Protein AF-A0A6N7AIF3-F1 (afdb_monomer)

Sequence (259 aa):
MEDTFSVRAHVEGTADEMTLTNLDGQINHSHITGTVRLRLTERPVLTATVAVDALDFSSSLQALPWSLFLPAPRTVLNRLGDFDASLDLHIGVVETKEMPWHGVTLKARLENGTLDIDEATITEAGGSGMIGTVRLSGLGDTTPFLEHANLVVRSRAPERLAVALPALPIDPAKLAPLAVRLTAQGDPRHLALTAQAEAGGGVATIMGEVDRPLGAAALHAGGGSKPCESGRFRCPAPAGLSSPRCPCRSHRGAGERAW

Nearest PDB structures (foldseek):
  4bum-assembly1_X-2  TM=2.144E-01  e=8.056E+00  Danio rerio

Radius of gyration: 25.09 Å; Cα contacts (8 Å, |Δi|>4): 540; chains: 1; bounding box: 42×53×89 Å

Secondary structure (DSSP, 8-state):
-PPPEEEEEEEEE-SSEEEEEEEEEEETTEEEEEEEEEE-SSS-EEEEEEEEEEEE-TTTGGG--GGGSSPP-HHHHHHHTT-EEEEEEEEEEEE-SS--EEEEEEEEEEETTEEEEEEEEEEEETTEEEEEEEEEE-BTBSS-EEEEEEEEEEES-HHHHHHH-TT--S-GGG---EEEEEEEEEETTEEEEEEEEEETTEEEEEEEEE-S-TTSPPP-----------------PPTT-S-----------------

Solvent-accessible surface area (backbone atoms only — not comparable to full-atom values): 14283 Å² total; per-residue (Å²): 134,83,82,50,74,50,75,47,59,48,77,50,73,61,98,49,34,42,36,36,38,71,30,43,30,36,52,69,89,20,42,36,37,34,38,39,36,41,34,59,55,102,55,32,37,40,40,37,40,40,42,30,53,36,45,82,36,52,81,62,58,83,70,61,54,74,68,73,78,41,83,67,59,64,79,60,44,40,52,45,38,59,32,30,36,37,39,40,39,38,30,47,30,40,38,42,80,89,53,51,33,30,48,33,36,39,31,35,36,34,51,87,14,26,40,36,30,80,36,39,35,32,62,33,43,63,60,21,29,37,41,31,35,37,34,35,36,40,36,37,54,98,67,45,34,35,73,38,33,40,39,40,40,39,23,72,37,39,42,59,55,38,70,80,43,82,82,59,99,61,68,41,91,73,53,50,49,34,39,38,40,39,37,39,32,36,35,70,52,49,30,42,37,39,38,38,39,36,39,82,92,44,79,48,63,42,54,40,72,39,76,54,49,86,88,73,70,78,85,73,79,58,76,68,77,76,71,88,67,89,66,81,78,76,72,82,74,70,91,87,67,95,76,88,81,80,85,79,80,76,86,76,86,82,80,90,74,92,131

Structure (mmCIF, N/CA/C/O backbone):
data_AF-A0A6N7AIF3-F1
#
_entry.id   AF-A0A6N7AIF3-F1
#
loop_
_atom_site.group_PDB
_atom_site.id
_atom_site.type_symbol
_atom_site.label_atom_id
_atom_site.label_alt_id
_atom_site.label_comp_id
_atom_site.label_asym_id
_atom_site.label_entity_id
_atom_site.label_seq_id
_atom_site.pdbx_PDB_ins_code
_atom_site.Cartn_x
_atom_site.Cartn_y
_atom_site.Cartn_z
_atom_site.occupancy
_atom_site.B_iso_or_equiv
_atom_site.auth_seq_id
_atom_site.auth_comp_id
_atom_site.auth_asym_id
_atom_site.auth_atom_id
_atom_site.pdbx_PDB_model_num
ATOM 1 N N . MET A 1 1 ? 21.932 12.379 19.806 1.00 63.34 1 MET A N 1
ATOM 2 C CA . MET A 1 1 ? 20.869 13.057 19.045 1.00 63.34 1 MET A CA 1
ATOM 3 C C . MET A 1 1 ? 19.592 12.622 19.728 1.00 63.34 1 MET A C 1
ATOM 5 O O . MET A 1 1 ? 19.391 11.421 19.829 1.00 63.34 1 MET A O 1
ATOM 9 N N . GLU A 1 2 ? 18.887 13.537 20.387 1.00 81.00 2 GLU A N 1
ATOM 10 C CA . GLU A 1 2 ? 17.647 13.202 21.095 1.00 81.00 2 GLU A CA 1
ATOM 11 C C . GLU A 1 2 ? 16.506 13.245 20.079 1.00 81.00 2 GLU A C 1
ATOM 13 O O . GLU A 1 2 ? 16.287 14.284 19.454 1.00 81.00 2 GLU A O 1
ATOM 18 N N . ASP A 1 3 ? 15.825 12.118 19.876 1.00 83.56 3 ASP A N 1
ATOM 19 C CA . ASP A 1 3 ? 14.639 12.078 19.025 1.00 83.56 3 ASP A CA 1
ATOM 20 C C . ASP A 1 3 ? 13.531 12.892 19.702 1.00 83.56 3 ASP A C 1
ATOM 22 O O . ASP A 1 3 ? 13.140 12.620 20.841 1.00 83.56 3 ASP A O 1
ATOM 26 N N . THR A 1 4 ? 13.046 13.927 19.016 1.00 89.31 4 THR A N 1
ATOM 27 C CA . THR A 1 4 ? 11.957 14.758 19.536 1.00 89.31 4 THR A CA 1
ATOM 28 C C . THR A 1 4 ? 10.637 14.176 19.070 1.00 89.31 4 THR A C 1
ATOM 30 O O . THR A 1 4 ? 10.395 14.033 17.871 1.00 89.31 4 THR A O 1
ATOM 33 N N . PHE A 1 5 ? 9.777 13.864 20.034 1.00 94.31 5 PHE A N 1
ATOM 34 C CA . PHE A 1 5 ? 8.443 13.333 19.806 1.00 94.31 5 PHE A CA 1
ATOM 35 C C . PHE A 1 5 ? 7.420 14.215 20.517 1.00 94.31 5 PHE A C 1
ATOM 37 O O . PHE A 1 5 ? 7.513 14.433 21.727 1.00 94.31 5 PHE A O 1
ATOM 44 N N . SER A 1 6 ? 6.425 14.704 19.782 1.00 96.00 6 SER A N 1
ATOM 45 C CA . SER A 1 6 ? 5.263 15.372 20.368 1.00 96.00 6 SER A CA 1
ATOM 46 C C . SER A 1 6 ? 4.004 14.958 19.625 1.00 96.00 6 SER A C 1
ATOM 48 O O . SER A 1 6 ? 4.034 14.788 18.413 1.00 96.00 6 SER A O 1
ATOM 50 N N . VAL A 1 7 ? 2.902 14.759 20.343 1.00 97.31 7 VAL A N 1
ATOM 51 C CA . VAL A 1 7 ? 1.606 14.433 19.744 1.00 97.31 7 VAL A CA 1
ATOM 52 C C . VAL A 1 7 ? 0.521 15.184 20.491 1.00 97.31 7 VAL A C 1
ATOM 54 O O . VAL A 1 7 ? 0.487 15.200 21.724 1.00 97.31 7 VAL A O 1
ATOM 57 N N . ARG A 1 8 ? -0.380 15.794 19.730 1.00 98.06 8 ARG A N 1
ATOM 58 C CA . ARG A 1 8 ? -1.613 16.412 20.194 1.00 98.06 8 ARG A CA 1
ATOM 59 C C . ARG A 1 8 ? -2.773 15.811 19.412 1.00 98.06 8 ARG A C 1
ATOM 61 O O . ARG A 1 8 ? -2.678 15.585 18.214 1.00 98.06 8 ARG A O 1
ATOM 68 N N . ALA A 1 9 ? -3.868 15.547 20.104 1.00 98.19 9 ALA A N 1
ATOM 69 C CA . ALA A 1 9 ? -5.124 15.151 19.491 1.00 98.19 9 ALA A CA 1
ATOM 70 C C . ALA A 1 9 ? -6.269 15.567 20.411 1.00 98.19 9 ALA A C 1
ATOM 72 O O . ALA A 1 9 ? -6.101 15.631 21.633 1.00 98.19 9 ALA A O 1
ATOM 73 N N . HIS A 1 10 ? -7.432 15.825 19.825 1.00 98.44 10 HIS A N 1
ATOM 74 C CA . HIS A 1 10 ? -8.680 15.927 20.567 1.00 98.44 10 HIS A CA 1
ATOM 75 C C . HIS A 1 10 ? -9.336 14.551 20.609 1.00 98.44 10 HIS A C 1
ATOM 77 O O . HIS A 1 10 ? -9.586 13.953 19.561 1.00 98.44 10 HIS A O 1
ATOM 83 N N . VAL A 1 11 ? -9.573 14.036 21.814 1.00 98.00 11 VAL A N 1
ATOM 84 C CA . VAL A 1 11 ? -10.094 12.684 22.029 1.00 98.00 11 VAL A CA 1
ATOM 85 C C . VAL A 1 11 ? -11.514 12.774 22.567 1.00 98.00 11 VAL A C 1
ATOM 87 O O . VAL A 1 11 ? -11.745 13.355 23.626 1.00 98.00 11 VAL A O 1
ATOM 90 N N . GLU A 1 12 ? -12.450 12.158 21.856 1.00 98.19 12 GLU A N 1
ATOM 91 C CA . GLU A 1 12 ? -13.841 11.998 22.276 1.00 98.19 12 GLU A CA 1
ATOM 92 C C . GLU A 1 12 ? -14.217 10.522 22.218 1.00 98.19 12 GLU A C 1
ATOM 94 O O . GLU A 1 12 ? -13.742 9.782 21.356 1.00 98.19 12 GLU A O 1
ATOM 99 N N . GLY A 1 13 ? -15.073 10.065 23.127 1.00 97.12 13 GLY A N 1
ATOM 100 C CA . GLY A 1 13 ? -15.482 8.670 23.111 1.00 97.12 13 GLY A CA 1
ATOM 101 C C . GLY A 1 13 ? -16.621 8.323 24.053 1.00 97.12 13 GLY A C 1
ATOM 102 O O . GLY A 1 13 ? -16.981 9.072 24.961 1.00 97.12 13 GLY A O 1
ATOM 103 N N . THR A 1 14 ? -17.170 7.145 23.804 1.00 97.62 14 THR A N 1
ATOM 104 C CA . THR A 1 14 ? -18.142 6.414 24.613 1.00 97.62 14 THR A CA 1
ATOM 105 C C . THR A 1 14 ? -17.575 5.018 24.903 1.00 97.62 14 THR A C 1
ATOM 107 O O . THR A 1 14 ? -16.427 4.732 24.569 1.00 97.62 14 THR A O 1
ATOM 110 N N . ALA A 1 15 ? -18.361 4.129 25.516 1.00 96.94 15 ALA A N 1
ATOM 111 C CA . ALA A 1 15 ? -17.948 2.735 25.698 1.00 96.94 15 ALA A CA 1
ATOM 112 C C . ALA A 1 15 ? -17.749 1.988 24.361 1.00 96.94 15 ALA A C 1
ATOM 114 O O . ALA A 1 15 ? -16.888 1.116 24.279 1.00 96.94 15 ALA A O 1
ATOM 115 N N . ASP A 1 16 ? -18.497 2.368 23.320 1.00 97.69 16 ASP A N 1
ATOM 116 C CA . ASP A 1 16 ? -18.556 1.635 22.048 1.00 97.69 16 ASP A CA 1
ATOM 117 C C . ASP A 1 16 ? -17.787 2.335 20.917 1.00 97.69 16 ASP A C 1
ATOM 119 O O . ASP A 1 16 ? -17.661 1.810 19.810 1.00 97.69 16 ASP A O 1
ATOM 123 N N . GLU A 1 17 ? -17.286 3.547 21.154 1.00 97.88 17 GLU A N 1
ATOM 124 C CA . GLU A 1 17 ? -16.661 4.364 20.119 1.00 97.88 17 GLU A CA 1
ATOM 125 C C . GLU A 1 17 ? -15.606 5.310 20.691 1.00 97.88 17 GLU A C 1
ATOM 127 O O . GLU A 1 17 ? -15.843 5.972 21.694 1.00 97.88 17 GLU A O 1
ATOM 132 N N . MET A 1 18 ? -14.474 5.438 20.005 1.00 98.38 18 MET A N 1
ATOM 133 C CA . MET A 1 18 ? -13.418 6.400 20.300 1.00 98.38 18 MET A CA 1
ATOM 134 C C . MET A 1 18 ? -13.010 7.121 19.016 1.00 98.38 18 MET A C 1
ATOM 136 O O . MET A 1 18 ? -12.728 6.481 18.005 1.00 98.38 18 MET A O 1
ATOM 140 N N . THR A 1 19 ? -12.942 8.447 19.055 1.00 98.25 19 THR A N 1
ATOM 141 C CA . THR A 1 19 ? -12.510 9.286 17.936 1.00 98.25 19 THR A CA 1
ATOM 142 C C . THR A 1 19 ? -11.381 10.208 18.388 1.00 98.25 19 THR A C 1
ATOM 144 O O . THR A 1 19 ? -11.502 10.926 19.377 1.00 98.25 19 THR A O 1
ATOM 147 N N . LEU A 1 20 ? -10.281 10.197 17.641 1.00 98.12 20 LEU A N 1
ATOM 148 C CA . LEU A 1 20 ? -9.188 11.154 17.721 1.00 98.12 20 LEU A CA 1
ATOM 149 C C . LEU A 1 20 ? -9.315 12.087 16.521 1.00 98.12 20 LEU A C 1
ATOM 151 O O . LEU A 1 20 ? -9.135 11.659 15.381 1.00 98.12 20 LEU A O 1
ATOM 155 N N . THR A 1 21 ? -9.615 13.353 16.773 1.00 98.19 21 THR A N 1
ATOM 156 C CA . THR A 1 21 ? -9.655 14.410 15.754 1.00 98.19 21 THR A CA 1
ATOM 157 C C . THR A 1 21 ? -8.509 15.384 15.968 1.00 98.19 21 THR A C 1
ATOM 159 O O . THR A 1 21 ? -7.919 15.428 17.050 1.00 98.19 21 THR A O 1
ATOM 162 N N . ASN A 1 22 ? -8.192 16.177 14.940 1.00 97.56 22 ASN A N 1
ATOM 163 C CA . ASN A 1 22 ? -7.090 17.140 14.986 1.00 97.56 22 ASN A CA 1
ATOM 164 C C . ASN A 1 22 ? -5.791 16.485 15.482 1.00 97.56 22 ASN A C 1
ATOM 166 O O . ASN A 1 22 ? -5.094 17.052 16.325 1.00 97.56 22 ASN A O 1
ATOM 170 N N . LEU A 1 23 ? -5.525 15.253 15.023 1.00 98.06 23 LEU A N 1
ATOM 171 C CA . LEU A 1 23 ? -4.246 14.609 15.274 1.00 98.06 23 LEU A CA 1
ATOM 172 C C . LEU A 1 23 ? -3.178 15.500 14.646 1.00 98.06 23 LEU A C 1
ATOM 174 O O . LEU A 1 23 ? -3.298 15.857 13.478 1.00 98.06 23 LEU A O 1
ATOM 178 N N . ASP A 1 24 ? -2.188 15.866 15.443 1.00 98.00 24 ASP A N 1
ATOM 179 C CA . ASP A 1 24 ? -1.044 16.689 15.083 1.00 98.00 24 ASP A CA 1
ATOM 180 C C . ASP A 1 24 ? 0.154 16.127 15.857 1.00 98.00 24 ASP A C 1
ATOM 182 O O . ASP A 1 24 ? 0.262 16.265 17.079 1.00 98.00 24 ASP A O 1
ATOM 186 N N . GLY A 1 25 ? 0.986 15.370 15.157 1.00 96.81 25 GLY A N 1
ATOM 187 C CA . GLY A 1 25 ? 2.161 14.710 15.692 1.00 96.81 25 GLY A CA 1
ATOM 188 C C . GLY A 1 25 ? 3.417 15.182 14.987 1.00 96.81 25 GLY A C 1
ATOM 189 O O . GLY A 1 25 ? 3.430 15.374 13.777 1.00 96.81 25 GLY A O 1
ATOM 190 N N . GLN A 1 26 ? 4.500 15.308 15.737 1.00 96.25 26 GLN A N 1
ATOM 191 C CA . GLN A 1 26 ? 5.829 15.539 15.208 1.00 96.25 26 GLN A CA 1
ATOM 192 C C . GLN A 1 26 ? 6.764 14.438 15.697 1.00 96.25 26 GLN A C 1
ATOM 194 O O . GLN A 1 26 ? 6.896 14.216 16.904 1.00 96.25 26 GLN A O 1
ATOM 199 N N . ILE A 1 27 ? 7.417 13.765 14.753 1.00 92.75 27 ILE A N 1
ATOM 200 C CA . ILE A 1 27 ? 8.475 12.786 15.007 1.00 92.75 27 ILE A CA 1
ATOM 201 C C . ILE A 1 27 ? 9.694 13.262 14.229 1.00 92.75 27 ILE A C 1
ATOM 203 O O . ILE A 1 27 ? 9.710 13.197 13.003 1.00 92.75 27 ILE A O 1
ATOM 207 N N . ASN A 1 28 ? 10.709 13.779 14.917 1.00 90.06 28 ASN A N 1
ATOM 208 C CA . ASN A 1 28 ? 11.862 14.411 14.270 1.00 90.06 28 ASN A CA 1
ATOM 209 C C . ASN A 1 28 ? 11.426 15.539 13.304 1.00 90.06 28 ASN A C 1
ATOM 211 O O . ASN A 1 28 ? 10.862 16.548 13.737 1.00 90.06 28 ASN A O 1
ATOM 215 N N . HIS A 1 29 ? 11.678 15.378 12.003 1.00 90.94 29 HIS A N 1
ATOM 216 C CA . HIS A 1 29 ? 11.278 16.324 10.954 1.00 90.94 29 HIS A CA 1
ATOM 217 C C . HIS A 1 29 ? 9.938 15.969 10.289 1.00 90.94 29 HIS A C 1
ATOM 219 O O . HIS A 1 29 ? 9.474 16.691 9.411 1.00 90.94 29 HIS A O 1
ATOM 225 N N . SER A 1 30 ? 9.309 14.871 10.709 1.00 94.81 30 SER A N 1
ATOM 226 C CA . SER A 1 30 ? 8.047 14.377 10.172 1.00 94.81 30 SER A CA 1
ATOM 227 C C . SER A 1 30 ? 6.870 15.005 10.902 1.00 94.81 30 SER A C 1
ATOM 229 O O . SER A 1 30 ? 6.739 14.828 12.114 1.00 94.81 30 SER A O 1
ATOM 231 N N . HIS A 1 31 ? 5.999 15.696 10.169 1.00 96.88 31 HIS A N 1
ATOM 232 C CA . HIS A 1 31 ? 4.714 16.176 10.675 1.00 96.88 31 HIS A CA 1
ATOM 233 C C . HIS A 1 31 ? 3.596 15.238 10.223 1.00 96.88 31 HIS A C 1
ATOM 235 O O . HIS A 1 31 ? 3.538 14.869 9.052 1.00 96.88 31 HIS A O 1
ATOM 241 N N . ILE A 1 32 ? 2.753 14.810 11.157 1.00 97.88 32 ILE A N 1
ATOM 242 C CA . ILE A 1 32 ? 1.674 13.842 10.960 1.00 97.88 32 ILE A CA 1
ATOM 243 C C . ILE A 1 32 ? 0.377 14.523 11.366 1.00 97.88 32 ILE A C 1
ATOM 245 O O . ILE A 1 32 ? 0.232 14.934 12.515 1.00 97.88 32 ILE A O 1
ATOM 249 N N . THR A 1 33 ? -0.591 14.589 10.461 1.00 98.50 33 THR A N 1
ATOM 250 C CA . THR A 1 33 ? -1.929 15.096 10.761 1.00 98.50 33 THR A CA 1
ATOM 251 C C . THR A 1 33 ? -3.006 14.094 10.391 1.00 98.50 33 THR A C 1
ATOM 253 O O . THR A 1 33 ? -2.789 13.217 9.556 1.00 98.50 33 THR A O 1
ATOM 256 N N . GLY A 1 34 ? -4.178 14.175 11.020 1.00 98.00 34 GLY A N 1
ATOM 257 C CA . GLY A 1 34 ? -5.263 13.285 10.625 1.00 98.00 34 GLY A CA 1
ATOM 258 C C . GLY A 1 34 ? -6.415 13.126 11.600 1.00 98.00 34 GLY A C 1
ATOM 259 O O . GLY A 1 34 ? -6.646 13.926 12.510 1.00 98.00 34 GLY A O 1
ATOM 260 N N . THR A 1 35 ? -7.170 12.060 11.371 1.00 98.31 35 THR A N 1
ATOM 261 C CA . THR A 1 35 ? -8.281 11.611 12.210 1.00 98.31 35 THR A CA 1
ATOM 262 C C . THR A 1 35 ? -8.269 10.091 12.283 1.00 98.31 35 THR A C 1
ATOM 264 O O . THR A 1 35 ? -8.027 9.414 11.284 1.00 98.31 35 THR A O 1
ATOM 267 N N . VAL A 1 36 ? -8.541 9.555 13.469 1.00 98.25 36 VAL A N 1
ATOM 268 C CA . VAL A 1 36 ? -8.650 8.116 13.719 1.00 98.25 36 VAL A CA 1
ATOM 269 C C . VAL A 1 36 ? -9.944 7.853 14.474 1.00 98.25 36 VAL A C 1
ATOM 271 O O . VAL A 1 36 ? -10.229 8.516 15.464 1.00 98.25 36 VAL A O 1
ATOM 274 N N . ARG A 1 37 ? -10.727 6.875 14.033 1.00 98.38 37 ARG A N 1
ATOM 275 C CA . ARG A 1 37 ? -11.970 6.447 14.674 1.00 98.38 37 ARG A CA 1
ATOM 276 C C . ARG A 1 37 ? -11.934 4.945 14.898 1.00 98.38 37 ARG A C 1
ATOM 278 O O . ARG A 1 37 ? -11.629 4.191 13.981 1.00 98.38 37 ARG A O 1
ATOM 285 N N . LEU A 1 38 ? -12.274 4.518 16.102 1.00 98.12 38 LEU A N 1
ATOM 286 C CA . LEU A 1 38 ? -12.389 3.127 16.505 1.00 98.12 38 LEU A CA 1
ATOM 287 C C . LEU A 1 38 ? -13.807 2.888 17.015 1.00 98.12 38 LEU A C 1
ATOM 289 O O . LEU A 1 38 ? -14.258 3.573 17.928 1.00 98.12 38 LEU A O 1
ATOM 293 N N . ARG A 1 39 ? -14.507 1.909 16.448 1.00 98.12 39 ARG A N 1
ATOM 294 C CA . ARG A 1 39 ? -15.811 1.446 16.938 1.00 98.12 39 ARG A CA 1
ATOM 295 C C . ARG A 1 39 ? -15.670 0.027 17.460 1.00 98.12 39 ARG A C 1
ATOM 297 O O . ARG A 1 39 ? -15.209 -0.851 16.736 1.00 98.12 39 ARG A O 1
ATOM 304 N N . LEU A 1 40 ? -16.069 -0.194 18.703 1.00 96.94 40 LEU A N 1
ATOM 305 C CA . LEU A 1 40 ? -16.008 -1.476 19.394 1.00 96.94 40 LEU A CA 1
ATOM 306 C C . LEU A 1 40 ? -17.367 -2.171 19.266 1.00 96.94 40 LEU A C 1
ATOM 308 O O . LEU A 1 40 ? -18.216 -2.071 20.141 1.00 96.94 40 LEU A O 1
ATOM 312 N N . THR A 1 41 ? -17.593 -2.835 18.132 1.00 95.12 41 THR A N 1
ATOM 313 C CA . THR A 1 41 ? -18.779 -3.688 17.930 1.00 95.12 41 THR A CA 1
ATOM 314 C C . THR A 1 41 ? -18.407 -5.164 18.104 1.00 95.12 41 THR A C 1
ATOM 316 O O . THR A 1 41 ? -17.282 -5.462 18.503 1.00 95.12 41 THR A O 1
ATOM 319 N N . GLU A 1 42 ? -19.307 -6.101 17.778 1.00 95.06 42 GLU A N 1
ATOM 320 C CA . GLU A 1 42 ? -18.956 -7.532 17.681 1.00 95.06 42 GLU A CA 1
ATOM 321 C C . GLU A 1 42 ? -17.738 -7.764 16.771 1.00 95.06 42 GLU A C 1
ATOM 323 O O . GLU A 1 42 ? -16.926 -8.650 17.032 1.00 95.06 42 GLU A O 1
ATOM 328 N N . ARG A 1 43 ? -17.585 -6.915 15.745 1.00 94.81 43 ARG A N 1
ATOM 329 C CA . ARG A 1 43 ? -16.416 -6.842 14.870 1.00 94.81 43 ARG A CA 1
ATOM 330 C C . ARG A 1 43 ? -15.863 -5.411 14.898 1.00 94.81 43 ARG A C 1
ATOM 332 O O . ARG A 1 43 ? -16.501 -4.503 14.359 1.00 94.81 43 ARG A O 1
ATOM 339 N N . PRO A 1 44 ? -14.748 -5.142 15.599 1.00 97.00 44 PRO A N 1
ATOM 340 C CA . PRO A 1 44 ? -14.219 -3.788 15.726 1.00 97.00 44 PRO A CA 1
ATOM 341 C C . PRO A 1 44 ? -13.956 -3.140 14.363 1.00 97.00 44 PRO A C 1
ATOM 343 O O . PRO A 1 44 ? -13.509 -3.815 13.442 1.00 97.00 44 PRO A O 1
ATOM 346 N N . VAL A 1 45 ? -14.215 -1.838 14.237 1.00 98.00 45 VAL A N 1
ATOM 347 C CA . VAL A 1 45 ? -14.000 -1.082 12.992 1.00 98.00 45 VAL A CA 1
ATOM 348 C C . VAL A 1 45 ? -13.018 0.056 13.242 1.00 98.00 45 VAL A C 1
ATOM 350 O O . VAL A 1 45 ? -13.284 0.923 14.077 1.00 98.00 45 VAL A O 1
ATOM 353 N N . LEU A 1 46 ? -11.911 0.083 12.501 1.00 97.94 46 LEU A N 1
ATOM 354 C CA . LEU A 1 46 ? -10.904 1.145 12.538 1.00 97.94 46 LEU A CA 1
ATOM 355 C C . LEU A 1 46 ? -10.977 1.997 11.266 1.00 97.94 46 LEU A C 1
ATOM 357 O O . LEU A 1 46 ? -10.832 1.496 10.162 1.00 97.94 46 LEU A O 1
ATOM 361 N N . THR A 1 47 ? -11.158 3.304 11.380 1.00 98.25 47 THR A N 1
ATOM 362 C CA . THR A 1 47 ? -11.058 4.231 10.243 1.00 98.25 47 THR A CA 1
ATOM 363 C C . THR A 1 47 ? -9.955 5.235 10.515 1.00 98.25 47 THR A C 1
ATOM 365 O O . THR A 1 47 ? -9.946 5.857 11.573 1.00 98.25 47 THR A O 1
ATOM 368 N N . ALA A 1 48 ? -9.031 5.405 9.577 1.00 98.38 48 ALA A N 1
ATOM 369 C CA . ALA A 1 48 ? -7.939 6.356 9.697 1.00 98.38 48 ALA A CA 1
ATOM 370 C C . ALA A 1 48 ? -7.774 7.156 8.403 1.00 98.38 48 ALA A C 1
ATOM 372 O O . ALA A 1 48 ? -7.704 6.587 7.315 1.00 98.38 48 ALA A O 1
ATOM 373 N N . THR A 1 49 ? -7.670 8.474 8.543 1.00 98.31 49 THR A N 1
ATOM 374 C CA . THR A 1 49 ? -7.220 9.382 7.487 1.00 98.31 49 THR A CA 1
ATOM 375 C C . THR A 1 49 ? -5.993 10.099 8.013 1.00 98.31 49 THR A C 1
ATOM 377 O O . THR A 1 49 ? -6.093 10.825 9.003 1.00 98.31 49 THR A O 1
ATOM 380 N N . VAL A 1 50 ? -4.840 9.858 7.399 1.00 98.25 50 VAL A N 1
ATOM 381 C CA . VAL A 1 50 ? -3.542 10.327 7.888 1.00 98.25 50 VAL A CA 1
ATOM 382 C C . VAL A 1 50 ? -2.782 10.986 6.747 1.00 98.25 50 VAL A C 1
ATOM 384 O O . VAL A 1 50 ? -2.604 10.392 5.687 1.00 98.25 50 VAL A O 1
ATOM 387 N N . ALA A 1 51 ? -2.308 12.201 6.980 1.00 98.38 51 ALA A N 1
ATOM 388 C CA . ALA A 1 51 ? -1.369 12.896 6.120 1.00 98.38 51 ALA A CA 1
ATOM 389 C C . ALA A 1 51 ? -0.024 13.015 6.841 1.00 98.38 51 ALA A C 1
ATOM 391 O O . ALA A 1 51 ? 0.022 13.329 8.029 1.00 98.38 51 ALA A O 1
ATOM 392 N N . VAL A 1 52 ? 1.068 12.759 6.132 1.00 98.12 52 VAL A N 1
ATOM 393 C CA . VAL A 1 52 ? 2.427 12.903 6.649 1.00 98.12 52 VAL A CA 1
ATOM 394 C C . VAL A 1 52 ? 3.238 13.742 5.677 1.00 98.12 52 VAL A C 1
ATOM 396 O O . VAL A 1 52 ? 3.286 13.427 4.494 1.00 98.12 52 VAL A O 1
ATOM 399 N N . ASP A 1 53 ? 3.901 14.790 6.146 1.00 97.75 53 ASP A N 1
ATOM 400 C CA . ASP A 1 53 ? 4.649 15.674 5.244 1.00 97.75 53 ASP A CA 1
ATOM 401 C C . ASP A 1 53 ? 5.895 14.985 4.684 1.00 97.75 53 ASP A C 1
ATOM 403 O O . ASP A 1 53 ? 6.083 14.893 3.470 1.00 97.75 53 ASP A O 1
ATOM 407 N N . ALA A 1 54 ? 6.727 14.456 5.578 1.00 96.06 54 ALA A N 1
ATOM 408 C CA . ALA A 1 54 ? 7.968 13.776 5.251 1.00 96.06 54 ALA A CA 1
ATOM 409 C C . ALA A 1 54 ? 8.141 12.563 6.166 1.00 96.06 54 ALA A C 1
ATOM 411 O O . ALA A 1 54 ? 7.912 12.676 7.365 1.00 96.06 54 ALA A O 1
ATOM 412 N N . LEU A 1 55 ? 8.561 11.415 5.640 1.00 93.50 55 LEU A N 1
ATOM 413 C CA . LEU A 1 55 ? 9.004 10.259 6.424 1.00 93.50 55 LEU A CA 1
ATOM 414 C C . LEU A 1 55 ? 10.464 9.965 6.111 1.00 93.50 55 LEU A C 1
ATOM 416 O O . LEU A 1 55 ? 10.771 9.560 4.993 1.00 93.50 55 LEU A O 1
ATOM 420 N N . ASP A 1 56 ? 11.346 10.130 7.095 1.00 90.38 56 ASP A N 1
ATOM 421 C CA . ASP A 1 56 ? 12.764 9.812 6.940 1.00 90.38 56 ASP A CA 1
ATOM 422 C C . ASP A 1 56 ? 13.058 8.371 7.362 1.00 90.38 56 ASP A C 1
ATOM 424 O O . ASP A 1 56 ? 13.049 8.013 8.542 1.00 90.38 56 ASP A O 1
ATOM 428 N N . PHE A 1 57 ? 13.352 7.537 6.370 1.00 86.81 57 PHE A N 1
ATOM 429 C CA . PHE A 1 57 ? 13.801 6.168 6.563 1.00 86.81 57 PHE A CA 1
ATOM 430 C C . PHE A 1 57 ? 15.296 5.986 6.264 1.00 86.81 57 PHE A C 1
ATOM 432 O O . PHE A 1 57 ? 15.808 4.865 6.350 1.00 86.81 57 PHE A O 1
ATOM 439 N N . SER A 1 58 ? 16.030 7.055 5.948 1.00 81.69 58 SER A N 1
ATOM 440 C CA . SER A 1 58 ? 17.453 7.003 5.595 1.00 81.69 58 SER A CA 1
ATOM 441 C C . SER A 1 58 ? 18.320 6.432 6.724 1.00 81.69 58 SER A C 1
ATOM 443 O O . SER A 1 58 ? 19.295 5.714 6.479 1.00 81.69 58 SER A O 1
ATOM 445 N N . SER A 1 59 ? 17.934 6.684 7.975 1.00 75.38 59 SER A N 1
ATOM 446 C CA . SER A 1 59 ? 18.604 6.159 9.167 1.00 75.38 59 SER A CA 1
ATOM 447 C C . SER A 1 59 ? 18.220 4.705 9.469 1.00 75.38 59 SER A C 1
ATOM 449 O O . SER A 1 59 ? 19.079 3.906 9.848 1.00 75.38 59 SER A O 1
ATOM 451 N N . SER A 1 60 ? 16.954 4.343 9.240 1.00 65.44 60 SER A N 1
ATOM 452 C CA . SER A 1 60 ? 16.351 3.084 9.702 1.00 65.44 60 SER A CA 1
ATOM 453 C C . SER A 1 60 ? 16.414 1.943 8.679 1.00 65.44 60 SER A C 1
ATOM 455 O O . SER A 1 60 ? 16.433 0.771 9.056 1.00 65.44 60 SER A O 1
ATOM 457 N N . LEU A 1 61 ? 16.521 2.246 7.380 1.00 60.56 61 LEU A N 1
ATOM 458 C CA . LEU A 1 61 ? 16.559 1.226 6.319 1.00 60.56 61 LEU A CA 1
ATOM 459 C C . LEU A 1 61 ? 17.873 0.447 6.237 1.00 60.56 61 LEU A C 1
ATOM 461 O O . LEU A 1 61 ? 17.967 -0.495 5.457 1.00 60.56 61 LEU A O 1
ATOM 465 N N . GLN A 1 62 ? 18.867 0.754 7.077 1.00 54.25 62 GLN A N 1
ATOM 466 C CA . GLN A 1 62 ? 20.102 -0.040 7.143 1.00 54.25 62 GLN A CA 1
ATOM 467 C C . GLN A 1 62 ? 19.874 -1.500 7.556 1.00 54.25 62 GLN A C 1
ATOM 469 O O . GLN A 1 62 ? 20.784 -2.313 7.414 1.00 54.25 62 GLN A O 1
ATOM 474 N N . ALA A 1 63 ? 18.687 -1.848 8.055 1.00 47.22 63 ALA A N 1
ATOM 475 C CA . ALA A 1 63 ? 18.402 -3.196 8.519 1.00 47.22 63 ALA A CA 1
ATOM 476 C C . ALA A 1 63 ? 16.921 -3.583 8.433 1.00 47.22 63 ALA A C 1
ATOM 478 O O . ALA A 1 63 ? 16.486 -4.422 9.217 1.00 47.22 63 ALA A O 1
ATOM 479 N N . LEU A 1 64 ? 16.138 -3.013 7.510 1.00 44.91 64 LEU A N 1
ATOM 480 C CA . LEU A 1 64 ? 14.875 -3.651 7.139 1.00 44.91 64 LEU A CA 1
ATOM 481 C C . LEU A 1 64 ? 15.201 -4.630 6.014 1.00 44.91 64 LEU A C 1
ATOM 483 O O . LEU A 1 64 ? 15.241 -4.226 4.850 1.00 44.91 64 LEU A O 1
ATOM 487 N N . PRO A 1 65 ? 15.520 -5.901 6.326 1.00 47.88 65 PRO A N 1
ATOM 488 C CA . PRO A 1 65 ? 15.618 -6.899 5.284 1.00 47.88 65 PRO A CA 1
ATOM 489 C C . PRO A 1 65 ? 14.330 -6.821 4.467 1.00 47.88 65 PRO A C 1
ATOM 491 O O . PRO A 1 65 ? 13.235 -6.702 5.017 1.00 47.88 65 PRO A O 1
ATOM 494 N N . TRP A 1 66 ? 14.450 -6.947 3.150 1.00 52.66 66 TRP A N 1
ATOM 495 C CA . TRP A 1 66 ? 13.331 -7.205 2.238 1.00 52.66 66 TRP A CA 1
ATOM 496 C C . TRP A 1 66 ? 12.396 -8.321 2.753 1.00 52.66 66 TRP A C 1
ATOM 498 O O . TRP A 1 66 ? 11.247 -8.414 2.335 1.00 52.66 66 TRP A O 1
ATOM 508 N N . SER A 1 67 ? 12.853 -9.113 3.732 1.00 47.44 67 SER A N 1
ATOM 509 C CA . SER A 1 67 ? 12.052 -10.015 4.545 1.00 47.44 67 SER A CA 1
ATOM 510 C C . SER A 1 67 ? 10.896 -9.378 5.335 1.00 47.44 67 SER A C 1
ATOM 512 O O . SER A 1 67 ? 10.059 -10.120 5.827 1.00 47.44 67 SER A O 1
ATOM 514 N N . LEU A 1 68 ? 10.801 -8.054 5.481 1.00 47.19 68 LEU A N 1
ATOM 515 C CA . LEU A 1 68 ? 9.595 -7.404 6.023 1.00 47.19 68 LEU A CA 1
ATOM 516 C C . LEU A 1 68 ? 8.484 -7.237 4.981 1.00 47.19 68 LEU A C 1
ATOM 518 O O . LEU A 1 68 ? 7.326 -7.088 5.353 1.00 47.19 68 LEU A O 1
ATOM 522 N N . PHE A 1 69 ? 8.821 -7.338 3.692 1.00 50.31 69 PHE A N 1
ATOM 523 C CA . PHE A 1 69 ? 7.845 -7.556 2.624 1.00 50.31 69 PHE A CA 1
ATOM 524 C C . PHE A 1 69 ? 7.510 -9.046 2.438 1.00 50.31 69 PHE A C 1
ATOM 526 O O . PHE A 1 69 ? 6.699 -9.385 1.577 1.00 50.31 69 PHE A O 1
ATOM 533 N N . LEU A 1 70 ? 8.110 -9.959 3.221 1.00 51.59 70 LEU A N 1
ATOM 534 C CA . LEU A 1 70 ? 7.604 -11.331 3.292 1.00 51.59 70 LEU A CA 1
ATOM 535 C C . LEU A 1 70 ? 6.240 -11.326 3.984 1.00 51.59 70 LEU A C 1
ATOM 537 O O . LEU A 1 70 ? 5.960 -10.428 4.780 1.00 51.59 70 LEU A O 1
ATOM 541 N N . PRO A 1 71 ? 5.389 -12.327 3.699 1.00 51.69 71 PRO A N 1
ATOM 542 C CA . PRO A 1 71 ? 4.097 -12.455 4.352 1.00 51.69 71 PRO A CA 1
ATOM 543 C C . PRO A 1 71 ? 4.258 -12.295 5.862 1.00 51.69 71 PRO A C 1
ATOM 545 O O . PRO A 1 71 ? 5.063 -12.999 6.481 1.00 51.69 71 PRO A O 1
ATOM 548 N N . ALA A 1 72 ? 3.497 -11.355 6.432 1.00 58.78 72 ALA A N 1
ATOM 549 C CA . ALA A 1 72 ? 3.435 -11.146 7.868 1.00 58.78 72 ALA A CA 1
ATOM 550 C C . ALA A 1 72 ? 3.266 -12.503 8.577 1.00 58.78 72 ALA A C 1
ATOM 552 O O . ALA A 1 72 ? 2.633 -13.409 8.014 1.00 58.78 72 ALA A O 1
ATOM 553 N N . PRO A 1 73 ? 3.818 -12.678 9.795 1.00 64.12 73 PRO A N 1
ATOM 554 C CA . PRO A 1 73 ? 3.628 -13.903 10.558 1.00 64.12 73 PRO A CA 1
ATOM 555 C C . PRO A 1 73 ? 2.154 -14.299 10.507 1.00 64.12 73 PRO A C 1
ATOM 557 O O . PRO A 1 73 ? 1.289 -13.458 10.752 1.00 64.12 73 PRO A O 1
ATOM 560 N N . ARG A 1 74 ? 1.852 -15.557 10.162 1.00 66.94 74 ARG A N 1
ATOM 561 C CA . ARG A 1 74 ? 0.461 -16.025 9.982 1.00 66.94 74 ARG A CA 1
ATOM 562 C C . ARG A 1 74 ? -0.434 -15.671 11.175 1.00 66.94 74 ARG A C 1
ATOM 564 O O . ARG A 1 74 ? -1.617 -15.422 11.012 1.00 66.94 74 ARG A O 1
ATOM 571 N N . THR A 1 75 ? 0.154 -15.586 12.367 1.00 69.31 75 THR A N 1
ATOM 572 C CA . THR A 1 75 ? -0.500 -15.147 13.604 1.00 69.31 75 THR A CA 1
ATOM 573 C C . THR A 1 75 ? -1.098 -13.741 13.535 1.00 69.31 75 THR A C 1
ATOM 575 O O . THR A 1 75 ? -2.127 -13.506 14.159 1.00 69.31 75 THR A O 1
ATOM 578 N N . VAL A 1 76 ? -0.488 -12.816 12.791 1.00 73.12 76 VAL A N 1
ATOM 579 C CA . VAL A 1 76 ? -1.009 -11.458 12.573 1.00 73.12 76 VAL A CA 1
ATOM 580 C C . VAL A 1 76 ? -2.088 -11.469 11.494 1.00 73.12 76 VAL A C 1
ATOM 582 O O . VAL A 1 76 ? -3.139 -10.870 11.693 1.00 73.12 76 VAL A O 1
ATOM 585 N N . LEU A 1 77 ? -1.869 -12.198 10.393 1.00 72.75 77 LEU A N 1
ATOM 586 C CA . LEU A 1 77 ? -2.842 -12.303 9.296 1.00 72.75 77 LEU A CA 1
ATOM 587 C C . LEU A 1 77 ? -4.164 -12.928 9.750 1.00 72.75 77 LEU A C 1
ATOM 589 O O . LEU A 1 77 ? -5.221 -12.457 9.349 1.00 72.75 77 LEU A O 1
ATOM 593 N N . ASN A 1 78 ? -4.112 -13.928 10.634 1.00 77.06 78 ASN A N 1
ATOM 594 C CA . ASN A 1 78 ? -5.315 -14.566 11.165 1.00 77.06 78 ASN A CA 1
ATOM 595 C C . ASN A 1 78 ? -6.196 -13.583 11.956 1.00 77.06 78 ASN A C 1
ATOM 597 O O . ASN A 1 78 ? -7.412 -13.713 11.939 1.00 77.06 78 ASN A O 1
ATOM 601 N N . ARG A 1 79 ? -5.599 -12.573 12.604 1.00 81.69 79 ARG A N 1
ATOM 602 C CA . ARG A 1 79 ? -6.348 -11.553 13.356 1.00 81.69 79 ARG A CA 1
ATOM 603 C C . ARG A 1 79 ? -6.970 -10.478 12.473 1.00 81.69 79 ARG A C 1
ATOM 605 O O . ARG A 1 79 ? -7.827 -9.746 12.947 1.00 81.69 79 ARG A O 1
ATOM 612 N N . LEU A 1 80 ? -6.562 -10.363 11.206 1.00 83.44 80 LEU A N 1
ATOM 613 C CA . LEU A 1 80 ? -7.186 -9.420 10.269 1.00 83.44 80 LEU A CA 1
ATOM 614 C C . LEU A 1 80 ? -8.640 -9.807 9.958 1.00 83.44 80 LEU A C 1
ATOM 616 O O . LEU A 1 80 ? -9.443 -8.940 9.640 1.00 83.44 80 LEU A O 1
ATOM 620 N N . GLY A 1 81 ? -9.004 -11.086 10.099 1.00 85.88 81 GLY A N 1
ATOM 621 C CA . GLY A 1 81 ? -10.400 -11.518 9.998 1.00 85.88 81 GLY A CA 1
ATOM 622 C C . GLY A 1 81 ? -11.285 -10.976 11.130 1.00 85.88 81 GLY A C 1
ATOM 623 O O . GLY A 1 81 ? -12.489 -10.809 10.942 1.00 85.88 81 GLY A O 1
ATOM 624 N N . ASP A 1 82 ? -10.697 -10.623 12.277 1.00 92.00 82 ASP A N 1
ATOM 625 C CA . ASP A 1 82 ? -11.436 -10.275 13.496 1.00 92.00 82 ASP A CA 1
ATOM 626 C C . ASP A 1 82 ? -11.901 -8.811 13.538 1.00 92.00 82 ASP A C 1
ATOM 628 O O . ASP A 1 82 ? -12.663 -8.439 14.427 1.00 92.00 82 ASP A O 1
ATOM 632 N N . PHE A 1 83 ? -11.459 -7.963 12.605 1.00 95.38 83 PHE A N 1
ATOM 633 C CA . PHE A 1 83 ? -11.828 -6.546 12.562 1.00 95.38 83 PHE A CA 1
ATOM 634 C C . PHE A 1 83 ? -11.980 -6.036 11.128 1.00 95.38 83 PHE A C 1
ATOM 636 O O . PHE A 1 83 ? -11.495 -6.649 10.179 1.00 95.38 83 PHE A O 1
ATOM 643 N N . ASP A 1 84 ? -12.655 -4.901 10.985 1.00 97.44 84 ASP A N 1
ATOM 644 C CA . ASP A 1 84 ? -12.725 -4.129 9.749 1.00 97.44 84 ASP A CA 1
ATOM 645 C C . ASP A 1 84 ? -11.864 -2.880 9.845 1.00 97.44 84 ASP A C 1
ATOM 647 O O . ASP A 1 84 ? -11.680 -2.302 10.922 1.00 97.44 84 ASP A O 1
ATOM 651 N N . ALA A 1 85 ? -11.347 -2.431 8.707 1.00 97.94 85 ALA A N 1
ATOM 652 C CA . ALA A 1 85 ? -10.579 -1.204 8.653 1.00 97.94 85 ALA A CA 1
ATOM 653 C C . ALA A 1 85 ? -10.780 -0.413 7.360 1.00 97.94 85 ALA A C 1
ATOM 655 O O . ALA A 1 85 ? -11.061 -0.966 6.305 1.00 97.94 85 ALA A O 1
ATOM 656 N N . SER A 1 86 ? -10.574 0.896 7.435 1.00 98.19 86 SER A N 1
ATOM 657 C CA . SER A 1 86 ? -10.422 1.781 6.284 1.00 98.19 86 SER A CA 1
ATOM 658 C C . SER A 1 86 ? -9.261 2.727 6.550 1.00 98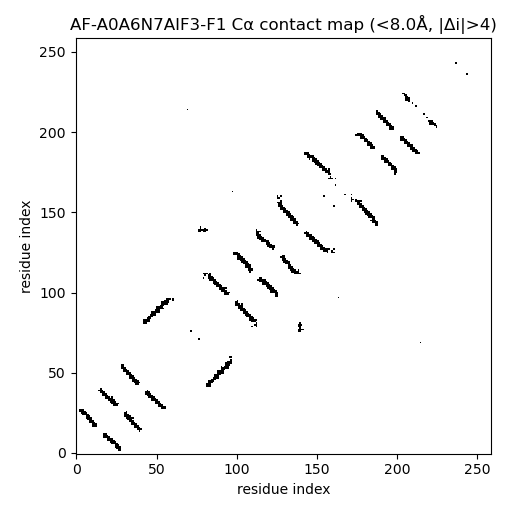.19 86 SER A C 1
ATOM 660 O O . SER A 1 86 ? -9.193 3.345 7.613 1.00 98.19 86 SER A O 1
ATOM 662 N N . LEU A 1 87 ? -8.359 2.850 5.586 1.00 98.38 87 LEU A N 1
ATOM 663 C CA . LEU A 1 87 ? -7.171 3.688 5.653 1.00 98.38 87 LEU A CA 1
ATOM 664 C C . LEU A 1 87 ? -7.111 4.573 4.411 1.00 98.38 87 LEU A C 1
ATOM 666 O O . LEU A 1 87 ? -7.126 4.061 3.297 1.00 98.38 87 LEU A O 1
ATOM 670 N N . ASP A 1 88 ? -6.999 5.879 4.619 1.00 98.44 88 ASP A N 1
ATOM 671 C CA . ASP A 1 88 ? -6.561 6.844 3.612 1.00 98.44 88 ASP A CA 1
ATOM 672 C C . ASP A 1 88 ? -5.268 7.485 4.122 1.00 98.44 88 ASP A C 1
ATOM 674 O O . ASP A 1 88 ? -5.266 8.213 5.116 1.00 98.44 88 ASP A O 1
ATOM 678 N N . LEU A 1 89 ? -4.152 7.123 3.504 1.00 98.50 89 LEU A N 1
ATOM 679 C CA . LEU A 1 89 ? -2.821 7.575 3.870 1.00 98.50 89 LEU A CA 1
ATOM 680 C C . LEU A 1 89 ? -2.248 8.405 2.729 1.00 98.50 89 LEU A C 1
ATOM 682 O O . LEU A 1 89 ? -2.115 7.916 1.608 1.00 98.50 89 LEU A O 1
ATOM 686 N N . HIS A 1 90 ? -1.824 9.620 3.043 1.00 98.38 90 HIS A N 1
ATOM 687 C CA . HIS A 1 90 ? -1.078 10.484 2.143 1.00 98.38 90 HIS A CA 1
ATOM 688 C C . HIS A 1 90 ? 0.277 10.819 2.760 1.00 98.38 90 HIS A C 1
ATOM 690 O O . HIS A 1 90 ? 0.352 11.219 3.917 1.00 98.38 90 HIS A O 1
ATOM 696 N N . ILE A 1 91 ? 1.356 10.665 2.001 1.00 98.12 91 ILE A N 1
ATOM 697 C CA . ILE A 1 91 ? 2.702 11.043 2.418 1.00 98.12 91 ILE A CA 1
ATOM 698 C C . ILE A 1 91 ? 3.309 11.946 1.341 1.00 98.12 91 ILE A C 1
ATOM 700 O O . ILE A 1 91 ? 3.429 11.545 0.179 1.00 98.12 91 ILE A O 1
ATOM 704 N N . GLY A 1 92 ? 3.711 13.156 1.728 1.00 97.81 92 GLY A N 1
ATOM 705 C CA . GLY A 1 92 ? 4.306 14.144 0.832 1.00 97.81 92 GLY A CA 1
ATOM 706 C C . GLY A 1 92 ? 5.636 13.664 0.257 1.00 97.81 92 GLY A C 1
ATOM 707 O O . GLY A 1 92 ? 5.798 13.604 -0.965 1.00 97.81 92 GLY A O 1
ATOM 708 N N . VAL A 1 93 ? 6.569 13.264 1.124 1.00 97.31 93 VAL A N 1
ATOM 709 C CA . VAL A 1 93 ? 7.843 12.649 0.737 1.00 97.31 93 VAL A CA 1
ATOM 710 C C . VAL A 1 93 ? 8.232 11.497 1.664 1.00 97.31 93 VAL A C 1
ATOM 712 O O . VAL A 1 93 ? 8.071 11.561 2.877 1.00 97.31 93 VAL A O 1
ATOM 715 N N . VAL A 1 94 ? 8.765 10.428 1.090 1.00 95.50 94 VAL A N 1
ATOM 716 C CA . VAL A 1 94 ? 9.437 9.339 1.796 1.00 95.50 94 VAL A CA 1
ATOM 717 C C . VAL A 1 94 ? 10.916 9.439 1.450 1.00 95.50 94 VAL A C 1
ATOM 719 O O . VAL A 1 94 ? 11.307 9.194 0.309 1.00 95.50 94 VAL A O 1
ATOM 722 N N . GLU A 1 95 ? 11.742 9.830 2.410 1.00 92.56 95 GLU A N 1
ATOM 723 C CA . GLU A 1 95 ? 13.185 9.936 2.234 1.00 92.56 95 GLU A CA 1
ATOM 724 C C . GLU A 1 95 ? 13.826 8.569 2.484 1.00 92.56 95 GLU A C 1
ATOM 726 O O . GLU A 1 95 ? 13.700 7.970 3.553 1.00 92.56 95 GLU A O 1
ATOM 731 N N . THR A 1 96 ? 14.519 8.056 1.471 1.00 89.75 96 THR A N 1
ATOM 732 C CA . THR A 1 96 ? 15.339 6.844 1.572 1.00 89.75 96 THR A CA 1
ATOM 733 C C . THR A 1 96 ? 16.793 7.202 1.284 1.00 89.75 96 THR A C 1
ATOM 735 O O . THR A 1 96 ? 17.084 8.297 0.797 1.00 89.75 96 THR A O 1
ATOM 738 N N . LYS A 1 97 ? 17.731 6.295 1.578 1.00 87.00 97 LYS A N 1
ATOM 739 C CA . LYS A 1 97 ? 19.153 6.544 1.296 1.00 87.00 97 LYS A CA 1
ATOM 740 C C . LYS A 1 97 ? 19.432 6.673 -0.195 1.00 87.00 97 LYS A C 1
ATOM 742 O O . LYS A 1 97 ? 20.314 7.424 -0.599 1.00 87.00 97 LYS A O 1
ATOM 747 N N . GLU A 1 98 ? 18.723 5.885 -0.987 1.00 86.50 98 GLU A N 1
ATOM 748 C CA . GLU A 1 98 ? 18.942 5.759 -2.415 1.00 86.50 98 GLU A CA 1
ATOM 749 C C . GLU A 1 98 ? 18.201 6.860 -3.169 1.00 86.50 98 GLU A C 1
ATOM 751 O O . GLU A 1 98 ? 18.744 7.437 -4.113 1.00 86.50 98 GLU A O 1
ATOM 756 N N . MET A 1 99 ? 16.948 7.131 -2.783 1.00 89.75 99 MET A N 1
ATOM 757 C CA . MET A 1 99 ? 16.060 7.974 -3.577 1.00 89.75 99 MET A CA 1
ATOM 758 C C . MET A 1 99 ? 14.791 8.416 -2.828 1.00 89.75 99 MET A C 1
ATOM 760 O O . MET A 1 99 ? 14.074 7.563 -2.299 1.00 89.75 99 MET A O 1
ATOM 764 N N . PRO A 1 100 ? 14.431 9.711 -2.841 1.00 92.88 100 PRO A N 1
ATOM 765 C CA . PRO A 1 100 ? 13.161 10.155 -2.279 1.00 92.88 100 PRO A CA 1
ATOM 766 C C . PRO A 1 100 ? 11.978 9.699 -3.145 1.00 92.88 100 PRO A C 1
ATOM 768 O O . PRO A 1 100 ? 12.075 9.658 -4.378 1.00 92.88 100 PRO A O 1
ATOM 771 N N . TRP A 1 101 ? 10.858 9.363 -2.504 1.00 95.19 101 TRP A N 1
ATOM 772 C CA . TRP A 1 101 ? 9.578 9.087 -3.164 1.00 95.19 101 TRP A CA 1
ATOM 773 C C . TRP A 1 101 ? 8.577 10.180 -2.803 1.00 95.19 101 TRP A C 1
ATOM 775 O O . TRP A 1 101 ? 8.330 10.427 -1.632 1.00 95.19 101 TRP A O 1
ATOM 785 N N . HIS A 1 102 ? 7.979 10.820 -3.795 1.00 97.62 102 HIS A N 1
ATOM 786 C CA . HIS A 1 102 ? 7.065 11.940 -3.629 1.00 97.62 102 HIS A CA 1
ATOM 787 C C . HIS A 1 102 ? 5.621 11.535 -3.911 1.00 97.62 102 HIS A C 1
ATOM 789 O O . HIS A 1 102 ? 5.347 10.752 -4.830 1.00 97.62 102 HIS A O 1
ATOM 795 N N . GLY A 1 103 ? 4.699 12.130 -3.154 1.00 97.44 103 GLY A N 1
ATOM 796 C CA . GLY A 1 103 ? 3.258 11.973 -3.328 1.00 97.44 103 GLY A CA 1
ATOM 797 C C . GLY A 1 103 ? 2.835 10.512 -3.242 1.00 97.44 103 GLY A C 1
ATOM 798 O O . GLY A 1 103 ? 2.248 9.984 -4.193 1.00 97.44 103 GLY A O 1
ATOM 799 N N . VAL A 1 104 ? 3.198 9.853 -2.139 1.00 97.88 104 VAL A N 1
ATOM 800 C CA . VAL A 1 104 ? 2.789 8.477 -1.856 1.00 97.88 104 VAL A CA 1
ATOM 801 C C . VAL A 1 104 ? 1.370 8.512 -1.303 1.00 97.88 104 VAL A C 1
ATOM 803 O O . VAL A 1 104 ? 1.107 9.206 -0.329 1.00 97.88 104 VAL A O 1
ATOM 806 N N . THR A 1 105 ? 0.446 7.787 -1.923 1.00 98.12 105 THR A N 1
ATOM 807 C CA . THR A 1 105 ? -0.940 7.689 -1.439 1.00 98.12 105 THR A CA 1
ATOM 808 C C . THR A 1 105 ? -1.348 6.227 -1.367 1.00 98.12 105 THR A C 1
ATOM 810 O O . THR A 1 105 ? -0.984 5.441 -2.242 1.00 98.12 105 THR A O 1
ATOM 813 N N . LEU A 1 106 ? -2.084 5.857 -0.322 1.00 98.25 106 LEU A N 1
ATOM 814 C CA . LEU A 1 106 ? -2.639 4.526 -0.118 1.00 98.25 106 LEU A CA 1
ATOM 815 C C . LEU A 1 106 ? -4.073 4.646 0.402 1.00 98.25 106 LEU A C 1
ATOM 817 O O . LEU A 1 106 ? -4.288 5.134 1.508 1.00 98.25 106 LEU A O 1
ATOM 821 N N . LYS A 1 107 ? -5.035 4.134 -0.363 1.00 98.31 107 LYS A N 1
ATOM 822 C CA . LYS A 1 107 ? -6.425 3.951 0.061 1.00 98.31 107 LYS A CA 1
ATOM 823 C C . LYS A 1 107 ? -6.738 2.472 0.111 1.00 98.31 107 LYS A C 1
ATOM 825 O O . LYS A 1 107 ? -6.677 1.787 -0.912 1.00 98.31 107 LYS A O 1
ATOM 830 N N . ALA A 1 108 ? -7.051 1.990 1.303 1.00 98.38 108 ALA A N 1
ATOM 831 C CA . ALA A 1 108 ? -7.305 0.584 1.546 1.00 98.38 108 ALA A CA 1
ATOM 832 C C . ALA A 1 108 ? -8.502 0.373 2.472 1.00 98.38 108 ALA A C 1
ATOM 834 O O . ALA A 1 108 ? -8.756 1.168 3.377 1.00 98.38 108 ALA A O 1
ATOM 835 N N . ARG A 1 109 ? -9.215 -0.730 2.266 1.00 98.25 109 ARG A N 1
ATOM 836 C CA . ARG A 1 109 ? -10.341 -1.187 3.076 1.00 98.25 109 ARG A CA 1
ATOM 837 C C . ARG A 1 109 ? -10.167 -2.668 3.377 1.00 98.25 109 ARG A C 1
ATOM 839 O O . ARG A 1 109 ? -9.862 -3.448 2.488 1.00 98.25 109 ARG A O 1
ATOM 846 N N . LEU A 1 110 ? -10.342 -3.042 4.633 1.00 97.50 110 LEU A N 1
ATOM 847 C CA . LEU A 1 110 ? -10.408 -4.417 5.100 1.00 97.50 110 LEU A CA 1
ATOM 848 C C . LEU A 1 110 ? -11.841 -4.657 5.564 1.00 97.50 110 LEU A C 1
ATOM 850 O O . LEU A 1 110 ? -12.265 -4.063 6.553 1.00 97.50 110 LEU A O 1
ATOM 854 N N . GLU A 1 111 ? -12.574 -5.494 4.841 1.00 97.06 111 GLU A N 1
ATOM 855 C CA . GLU A 1 111 ? -13.963 -5.826 5.137 1.00 97.06 111 GLU A CA 1
ATOM 856 C C . GLU A 1 111 ? -14.160 -7.342 5.094 1.00 97.06 111 GLU A C 1
ATOM 858 O O . GLU A 1 111 ? -13.900 -7.978 4.074 1.00 97.06 111 GLU A O 1
ATOM 863 N N . ASN A 1 112 ? -14.610 -7.938 6.199 1.00 95.19 112 ASN A N 1
ATOM 864 C CA . ASN A 1 112 ? -14.886 -9.381 6.306 1.00 95.19 112 ASN A CA 1
ATOM 865 C C . ASN A 1 112 ? -13.733 -10.264 5.787 1.00 95.19 112 ASN A C 1
ATOM 867 O O . ASN A 1 112 ? -13.942 -11.173 4.986 1.00 95.19 112 ASN A O 1
ATOM 871 N N . GLY A 1 113 ? -12.495 -9.961 6.195 1.00 94.62 113 GLY A N 1
ATOM 872 C CA . GLY A 1 113 ? -11.310 -10.700 5.743 1.00 94.62 113 GLY A CA 1
ATOM 873 C C . GLY A 1 113 ? -10.936 -10.472 4.271 1.00 94.62 113 GLY A C 1
ATOM 874 O O . GLY A 1 113 ? -10.132 -11.217 3.710 1.00 94.62 113 GLY A O 1
ATOM 875 N N . THR A 1 114 ? -11.498 -9.451 3.625 1.00 96.56 114 THR A N 1
ATOM 876 C CA . THR A 1 114 ? -11.118 -9.023 2.275 1.00 96.56 114 THR A CA 1
ATOM 877 C C . THR A 1 114 ? -10.427 -7.671 2.338 1.00 96.56 114 THR A C 1
ATOM 879 O O . THR A 1 114 ? -11.015 -6.700 2.798 1.00 96.56 114 THR A O 1
ATOM 882 N N . LEU A 1 115 ? -9.175 -7.609 1.887 1.00 97.25 115 LEU A N 1
ATOM 883 C CA . LEU A 1 115 ? -8.418 -6.375 1.722 1.00 97.25 115 LEU A CA 1
ATOM 884 C C . LEU A 1 115 ? -8.545 -5.882 0.283 1.00 97.25 115 LEU A C 1
ATOM 886 O O . LEU A 1 115 ? -8.016 -6.496 -0.643 1.00 97.25 115 LEU A O 1
ATOM 890 N N . ASP A 1 116 ? -9.187 -4.736 0.132 1.00 98.19 116 ASP A N 1
ATOM 891 C CA . ASP A 1 116 ? -9.216 -3.928 -1.074 1.00 98.19 116 ASP A CA 1
ATOM 892 C C . ASP A 1 116 ? -8.225 -2.774 -0.935 1.00 98.19 116 ASP A C 1
ATOM 894 O O . ASP A 1 116 ? -8.304 -1.975 -0.010 1.00 98.19 116 ASP A O 1
ATOM 898 N N . ILE A 1 117 ? -7.288 -2.665 -1.865 1.00 98.06 117 ILE A N 1
ATOM 899 C CA . ILE A 1 117 ? -6.451 -1.491 -2.082 1.00 98.06 117 ILE A CA 1
ATOM 900 C C . ILE A 1 117 ? -6.995 -0.818 -3.337 1.00 98.06 117 ILE A C 1
ATOM 902 O O . ILE A 1 117 ? -6.679 -1.224 -4.459 1.00 98.06 117 ILE A O 1
ATOM 906 N N . ASP A 1 118 ? -7.841 0.187 -3.121 1.00 97.94 118 ASP A N 1
ATOM 907 C CA . ASP A 1 118 ? -8.504 0.957 -4.174 1.00 97.94 118 ASP A CA 1
ATOM 908 C C . ASP A 1 118 ? -7.498 1.863 -4.910 1.00 97.94 118 ASP A C 1
ATOM 910 O O . ASP A 1 118 ? -7.648 2.133 -6.101 1.00 97.94 118 ASP A O 1
ATOM 914 N N . GLU A 1 119 ? -6.455 2.323 -4.210 1.00 97.56 119 GLU A N 1
ATOM 915 C CA . GLU A 1 119 ? -5.417 3.191 -4.765 1.00 97.56 119 GLU A CA 1
ATOM 916 C C . GLU A 1 119 ? -4.097 3.008 -4.006 1.00 97.56 119 GLU A C 1
ATOM 918 O O . GLU A 1 119 ? -4.045 3.168 -2.790 1.00 97.56 119 GLU A O 1
ATOM 923 N N . ALA A 1 120 ? -3.015 2.708 -4.718 1.00 97.75 120 ALA A N 1
ATOM 924 C CA . ALA A 1 120 ? -1.650 2.805 -4.211 1.00 97.75 120 ALA A CA 1
ATOM 925 C C . ALA A 1 120 ? -0.794 3.540 -5.242 1.00 97.75 120 ALA A C 1
ATOM 927 O O . ALA A 1 120 ? -0.504 2.992 -6.308 1.00 97.75 120 ALA A O 1
ATOM 928 N N . THR A 1 121 ? -0.401 4.779 -4.956 1.00 97.88 121 THR A N 1
ATOM 929 C CA . THR A 1 121 ? 0.334 5.626 -5.901 1.00 97.88 121 THR A CA 1
ATOM 930 C C . THR A 1 121 ? 1.658 6.094 -5.337 1.00 97.88 121 THR A C 1
ATOM 932 O O . THR A 1 121 ? 1.764 6.410 -4.157 1.00 97.88 121 THR A O 1
ATOM 935 N N . ILE A 1 122 ? 2.642 6.233 -6.219 1.00 97.31 122 ILE A N 1
ATOM 936 C CA . ILE A 1 122 ? 3.847 7.030 -6.002 1.00 97.31 122 ILE A CA 1
ATOM 937 C C . ILE A 1 122 ? 3.923 7.989 -7.181 1.00 97.31 122 ILE A C 1
ATOM 939 O O . ILE A 1 122 ? 4.023 7.548 -8.329 1.00 97.31 122 ILE A O 1
ATOM 943 N N . THR A 1 123 ? 3.841 9.289 -6.913 1.00 97.44 123 THR A N 1
ATOM 944 C CA . THR A 1 123 ? 3.844 10.302 -7.977 1.00 97.44 123 THR A CA 1
ATOM 945 C C . THR A 1 123 ? 5.206 10.359 -8.658 1.00 97.44 123 THR A C 1
ATOM 947 O O . THR A 1 123 ? 5.283 10.343 -9.889 1.00 97.44 123 THR A O 1
ATOM 950 N N . GLU A 1 124 ? 6.280 10.376 -7.866 1.00 95.88 124 GLU A N 1
ATOM 951 C CA . GLU A 1 124 ? 7.642 10.411 -8.387 1.00 95.88 124 GLU A CA 1
ATOM 952 C C . GLU A 1 124 ? 8.646 9.719 -7.460 1.00 95.88 124 GLU A C 1
ATOM 954 O O . GLU A 1 124 ? 8.771 10.056 -6.294 1.00 95.88 124 GLU A O 1
ATOM 959 N N . ALA A 1 125 ? 9.419 8.790 -8.004 1.00 93.50 125 ALA A N 1
ATOM 960 C CA . ALA A 1 125 ? 10.557 8.128 -7.389 1.00 93.50 125 ALA A CA 1
ATOM 961 C C . ALA A 1 125 ? 11.664 8.051 -8.450 1.00 93.50 125 ALA A C 1
ATOM 963 O O . ALA A 1 125 ? 11.645 7.197 -9.340 1.00 93.50 125 ALA A O 1
ATOM 964 N N . GLY A 1 126 ? 12.567 9.037 -8.433 1.00 89.50 126 GLY A N 1
ATOM 965 C CA . GLY A 1 126 ? 13.646 9.189 -9.422 1.00 89.50 126 GLY A CA 1
ATOM 966 C C . GLY A 1 126 ? 13.168 9.247 -10.863 1.00 89.50 126 GLY A C 1
ATOM 967 O O . GLY A 1 126 ? 13.667 8.503 -11.704 1.00 89.50 126 GLY A O 1
ATOM 968 N N . GLY A 1 127 ? 12.189 10.106 -11.152 1.00 93.25 127 GLY A N 1
ATOM 969 C CA . GLY A 1 127 ? 11.621 10.236 -12.495 1.00 93.25 127 GLY A CA 1
ATOM 970 C C . GLY A 1 127 ? 10.697 9.083 -12.905 1.00 93.25 127 GLY A C 1
ATOM 971 O O . GLY A 1 127 ? 10.390 8.934 -14.094 1.00 93.25 127 GLY A O 1
ATOM 972 N N . SER A 1 128 ? 10.260 8.267 -11.942 1.00 95.00 128 SER A N 1
ATOM 973 C CA . SER A 1 128 ? 9.327 7.159 -12.157 1.00 95.00 128 SER A CA 1
ATOM 974 C C . SER A 1 128 ? 8.077 7.311 -11.303 1.00 95.00 128 SER A C 1
ATOM 976 O O . SER A 1 128 ? 8.175 7.686 -10.147 1.00 95.00 128 SER A O 1
ATOM 978 N N . GLY A 1 129 ? 6.908 7.007 -11.853 1.00 96.44 129 GLY A N 1
ATOM 979 C CA . GLY A 1 129 ? 5.644 6.966 -11.126 1.00 96.44 129 GLY A CA 1
ATOM 980 C C . GLY A 1 129 ? 5.084 5.549 -11.077 1.00 96.44 129 GLY A C 1
ATOM 981 O O . GLY A 1 129 ? 5.366 4.723 -11.951 1.00 96.44 129 GLY A O 1
ATOM 982 N N . MET A 1 130 ? 4.263 5.283 -10.070 1.00 97.25 130 MET A N 1
ATOM 983 C CA . MET A 1 130 ? 3.603 4.001 -9.853 1.00 97.25 130 MET A CA 1
ATOM 984 C C . MET A 1 130 ? 2.139 4.229 -9.486 1.00 97.25 130 MET A C 1
ATOM 986 O O . MET A 1 130 ? 1.829 5.143 -8.729 1.00 97.25 130 MET A O 1
ATOM 990 N N . ILE A 1 131 ? 1.248 3.391 -10.005 1.00 97.94 131 ILE A N 1
ATOM 991 C CA . ILE A 1 131 ? -0.146 3.294 -9.567 1.00 97.94 131 ILE A CA 1
ATOM 992 C C . ILE A 1 131 ? -0.5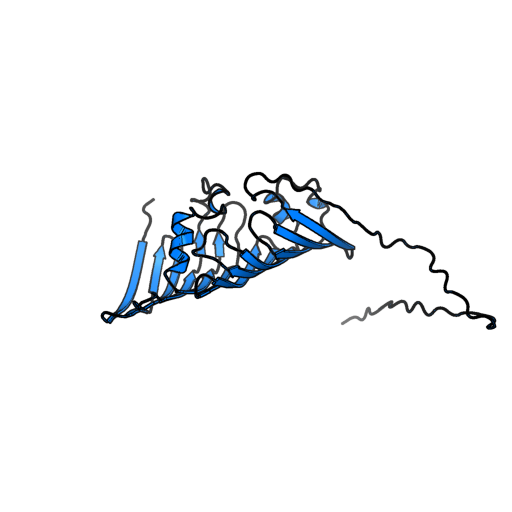59 1.830 -9.552 1.00 97.94 131 ILE A C 1
ATOM 994 O O . ILE A 1 131 ? -0.264 1.101 -10.499 1.00 97.94 131 ILE A O 1
ATOM 998 N N . GLY A 1 132 ? -1.248 1.395 -8.508 1.00 97.56 132 GLY A N 1
ATOM 999 C CA . GLY A 1 132 ? -1.757 0.038 -8.429 1.00 97.56 132 GLY A CA 1
ATOM 1000 C C . GLY A 1 132 ? -3.037 -0.094 -7.624 1.00 97.56 132 GLY A C 1
ATOM 1001 O O . GLY A 1 132 ? -3.402 0.788 -6.850 1.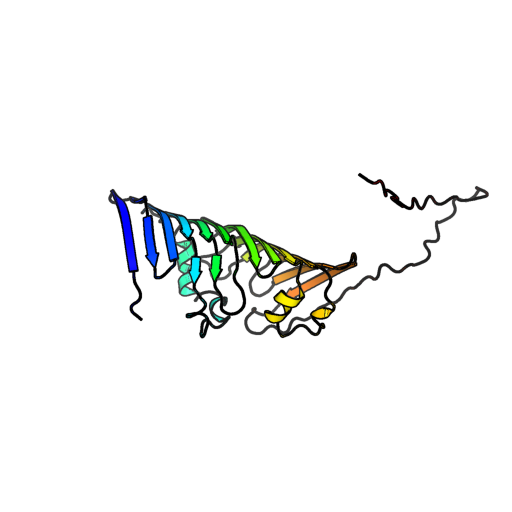00 97.56 132 GLY A O 1
ATOM 1002 N N . THR A 1 133 ? -3.696 -1.224 -7.840 1.00 97.94 133 THR A N 1
ATOM 1003 C CA . THR A 1 133 ? -4.904 -1.668 -7.145 1.00 97.94 133 THR A CA 1
ATOM 1004 C C . THR A 1 133 ? -4.759 -3.145 -6.814 1.00 97.94 133 THR A C 1
ATOM 1006 O O . THR A 1 133 ? -4.221 -3.904 -7.628 1.00 97.94 133 THR A O 1
ATOM 1009 N N . VAL A 1 134 ? -5.250 -3.573 -5.656 1.00 97.69 134 VAL A N 1
ATOM 1010 C CA . VAL A 1 134 ? -5.143 -4.966 -5.199 1.00 97.69 134 VAL A CA 1
ATOM 1011 C C . VAL A 1 134 ? -6.428 -5.384 -4.504 1.00 97.69 134 VAL A C 1
ATOM 1013 O O . VAL A 1 134 ? -6.986 -4.607 -3.746 1.00 97.69 134 VAL A O 1
ATOM 1016 N N . ARG A 1 135 ? -6.868 -6.621 -4.714 1.00 97.94 135 ARG A N 1
ATOM 1017 C CA . ARG A 1 135 ? -7.926 -7.265 -3.940 1.00 97.94 135 ARG A CA 1
ATOM 1018 C C . ARG A 1 135 ? -7.457 -8.637 -3.480 1.00 97.94 135 ARG A C 1
ATOM 1020 O O . ARG A 1 135 ? -7.069 -9.475 -4.298 1.00 97.94 135 ARG A O 1
ATOM 1027 N N . LEU A 1 136 ? -7.471 -8.843 -2.171 1.00 96.06 136 LEU A N 1
ATOM 1028 C CA . LEU A 1 136 ? -6.996 -10.044 -1.492 1.00 96.06 136 LEU A CA 1
ATOM 1029 C C . LEU A 1 136 ? -8.087 -10.536 -0.543 1.00 96.06 136 LEU A C 1
ATOM 1031 O O . LEU A 1 136 ? -8.424 -9.839 0.409 1.00 96.06 136 LEU A O 1
ATOM 1035 N N . SER A 1 137 ? -8.623 -11.727 -0.778 1.00 96.06 137 SER A N 1
ATOM 1036 C CA . SER A 1 137 ? -9.626 -12.354 0.089 1.00 96.06 137 SER A CA 1
ATOM 1037 C C . SER A 1 137 ? -9.032 -13.480 0.935 1.00 96.06 137 SER A C 1
ATOM 1039 O O . SER A 1 137 ? -7.885 -13.895 0.738 1.00 96.06 137 SER A O 1
ATOM 1041 N N . GLY A 1 138 ? -9.795 -13.948 1.925 1.00 92.56 138 GLY A N 1
ATOM 1042 C CA . GLY A 1 138 ? -9.361 -15.007 2.842 1.00 92.56 138 GLY A CA 1
ATOM 1043 C C . GLY A 1 138 ? -8.293 -14.557 3.846 1.00 92.56 138 GLY A C 1
ATOM 1044 O O . GLY A 1 138 ? -7.504 -15.374 4.321 1.00 92.56 138 GLY A O 1
ATOM 1045 N N . LEU A 1 139 ? -8.218 -13.259 4.165 1.00 91.12 139 LEU A N 1
ATOM 1046 C CA . LEU A 1 139 ? -7.432 -12.775 5.299 1.00 91.12 139 LEU A CA 1
ATOM 1047 C C . LEU A 1 139 ? -8.148 -13.151 6.595 1.00 91.12 139 LEU A C 1
ATOM 1049 O O . LEU A 1 139 ? -9.288 -12.760 6.815 1.00 91.12 139 LEU A O 1
ATOM 1053 N N . GLY A 1 140 ? -7.480 -13.919 7.449 1.00 86.06 140 GLY A N 1
ATOM 1054 C CA . GLY A 1 140 ? -8.126 -14.615 8.566 1.00 86.06 140 GLY A CA 1
ATOM 1055 C C . GLY A 1 140 ? -8.112 -16.132 8.385 1.00 86.06 140 GLY A C 1
ATOM 1056 O O . GLY A 1 140 ? -8.046 -16.869 9.368 1.00 86.06 140 GLY A O 1
ATOM 1057 N N . ASP A 1 141 ? -8.070 -16.591 7.132 1.00 85.50 141 ASP A N 1
ATOM 1058 C CA . ASP A 1 141 ? -8.070 -18.005 6.772 1.00 85.50 141 ASP A CA 1
ATOM 1059 C C . ASP A 1 141 ? -6.659 -18.551 6.509 1.00 85.50 141 ASP A C 1
ATOM 1061 O O . ASP A 1 141 ? -5.650 -17.844 6.456 1.00 85.50 141 ASP A O 1
ATOM 1065 N N . THR A 1 142 ? -6.572 -19.870 6.317 1.00 79.44 142 THR A N 1
ATOM 1066 C CA . THR A 1 142 ? -5.291 -20.557 6.072 1.00 79.44 142 THR A CA 1
ATOM 1067 C C . THR A 1 142 ? -4.717 -20.346 4.667 1.00 79.44 142 THR A C 1
ATOM 1069 O O . THR A 1 142 ? -3.536 -20.636 4.445 1.00 79.44 142 THR A O 1
ATOM 1072 N N . THR A 1 143 ? -5.523 -19.851 3.724 1.00 87.12 143 THR A N 1
ATOM 1073 C CA . THR A 1 143 ? -5.179 -19.732 2.300 1.00 87.12 143 THR A CA 1
ATOM 1074 C C . THR A 1 143 ? -5.725 -18.425 1.716 1.00 87.12 143 THR A C 1
ATOM 1076 O O . THR A 1 143 ? -6.793 -18.446 1.103 1.00 87.12 143 THR A O 1
ATOM 1079 N N . PRO A 1 144 ? -5.025 -17.290 1.895 1.00 91.69 144 PRO A N 1
ATOM 1080 C CA . PRO A 1 144 ? -5.431 -16.042 1.259 1.00 91.69 144 PRO A CA 1
ATOM 1081 C C . PRO A 1 144 ? -5.361 -16.177 -0.267 1.00 91.69 144 PRO A C 1
ATOM 1083 O O . PRO A 1 144 ? -4.503 -16.894 -0.788 1.00 91.69 144 PRO A O 1
ATOM 1086 N N . PHE A 1 145 ? -6.241 -15.477 -0.977 1.00 94.50 145 PHE A N 1
ATOM 1087 C CA . PHE A 1 145 ? -6.354 -15.537 -2.430 1.00 94.50 145 PHE A CA 1
ATOM 1088 C C . PHE A 1 145 ? -6.279 -14.139 -3.040 1.00 94.50 145 PHE A C 1
ATOM 1090 O O . PHE A 1 145 ? -7.077 -13.257 -2.721 1.00 94.50 145 PHE A O 1
ATOM 1097 N N . LEU A 1 146 ? -5.307 -13.926 -3.924 1.00 96.38 146 LEU A N 1
ATOM 1098 C CA . LEU A 1 146 ? -5.182 -12.691 -4.680 1.00 96.38 146 LEU A CA 1
ATOM 1099 C C . LEU A 1 146 ? -6.190 -12.726 -5.830 1.00 96.38 146 LEU A C 1
ATOM 1101 O O . LEU A 1 146 ? -5.929 -13.327 -6.872 1.00 96.38 146 LEU A O 1
ATOM 1105 N N . GLU A 1 147 ? -7.344 -12.091 -5.644 1.00 97.00 147 GLU A N 1
ATOM 1106 C CA . GLU A 1 147 ? -8.390 -12.030 -6.670 1.00 97.00 147 GLU A CA 1
ATOM 1107 C C . GLU A 1 147 ? -7.917 -11.250 -7.888 1.00 97.00 147 GLU A C 1
ATOM 1109 O O . GLU A 1 147 ? -8.109 -11.677 -9.027 1.00 97.00 147 GLU A O 1
ATOM 1114 N N . HIS A 1 148 ? -7.276 -10.112 -7.636 1.00 96.38 148 HIS A N 1
ATOM 1115 C CA . HIS A 1 148 ? -6.696 -9.281 -8.671 1.00 96.38 148 HIS A CA 1
ATOM 1116 C C . HIS A 1 148 ? -5.636 -8.357 -8.080 1.00 96.38 148 HIS A C 1
ATOM 1118 O O . HIS A 1 148 ? -5.859 -7.710 -7.062 1.00 96.38 148 HIS A O 1
ATOM 1124 N N . ALA A 1 149 ? -4.506 -8.227 -8.759 1.00 97.62 149 ALA A N 1
ATOM 1125 C CA . ALA A 1 149 ? -3.605 -7.100 -8.596 1.00 97.62 149 ALA A CA 1
ATOM 1126 C C . ALA A 1 149 ? -3.298 -6.513 -9.966 1.00 97.62 149 ALA A C 1
ATOM 1128 O O . ALA A 1 149 ? -3.042 -7.254 -10.914 1.00 97.62 149 ALA A O 1
ATOM 1129 N N . ASN A 1 150 ? -3.288 -5.190 -10.053 1.00 97.81 150 ASN A N 1
ATOM 1130 C CA . ASN A 1 150 ? -2.861 -4.443 -11.225 1.00 97.81 150 ASN A CA 1
ATOM 1131 C C . ASN A 1 150 ? -1.893 -3.364 -10.769 1.00 97.81 150 ASN A C 1
ATOM 1133 O O . ASN A 1 150 ? -2.196 -2.600 -9.857 1.00 97.81 150 ASN A O 1
ATOM 1137 N N . LEU A 1 151 ? -0.729 -3.311 -11.397 1.00 97.69 151 LEU A N 1
ATOM 1138 C CA . LEU A 1 151 ? 0.322 -2.362 -11.089 1.00 97.69 151 LEU A CA 1
ATOM 1139 C C . LEU A 1 151 ? 0.850 -1.779 -12.393 1.00 97.69 151 LEU A C 1
ATOM 1141 O O . LEU A 1 151 ? 1.272 -2.507 -13.288 1.00 97.69 151 LEU A O 1
ATOM 1145 N N . VAL A 1 152 ? 0.850 -0.459 -12.500 1.00 97.62 152 VAL A N 1
ATOM 1146 C CA . VAL A 1 152 ? 1.414 0.274 -13.627 1.00 97.62 152 VAL A CA 1
ATOM 1147 C C . VAL A 1 152 ? 2.571 1.118 -13.123 1.00 97.62 152 VAL A C 1
ATOM 1149 O O . VAL A 1 152 ? 2.395 2.003 -12.290 1.00 97.62 152 VAL A O 1
ATOM 1152 N N . VAL A 1 153 ? 3.752 0.870 -13.675 1.00 96.56 153 VAL A N 1
ATOM 1153 C CA . VAL A 1 153 ? 4.971 1.638 -13.432 1.00 96.56 153 VAL A CA 1
ATOM 1154 C C . VAL A 1 153 ? 5.320 2.384 -14.710 1.00 96.56 153 VAL A C 1
ATOM 1156 O O . VAL A 1 153 ? 5.346 1.799 -15.792 1.00 96.56 153 VAL A O 1
ATOM 1159 N N . ARG A 1 154 ? 5.589 3.682 -14.612 1.00 97.12 154 ARG A N 1
ATOM 1160 C CA . ARG A 1 154 ? 6.059 4.505 -15.732 1.00 97.12 154 ARG A CA 1
ATOM 1161 C C . ARG A 1 154 ? 7.358 5.167 -15.337 1.00 97.12 154 ARG A C 1
ATOM 1163 O O . ARG A 1 154 ? 7.391 5.873 -14.341 1.00 97.12 154 ARG A O 1
ATOM 1170 N N . SER A 1 155 ? 8.401 4.989 -16.130 1.00 96.31 155 SER A N 1
ATOM 1171 C CA . SER A 1 155 ? 9.713 5.563 -15.870 1.00 96.31 155 SER A CA 1
ATOM 1172 C C . SER A 1 155 ? 10.201 6.378 -17.052 1.00 96.31 155 SER A C 1
ATOM 1174 O O . SER A 1 155 ? 10.260 5.886 -18.181 1.00 96.31 155 SER A O 1
ATOM 1176 N N . ARG A 1 156 ? 10.561 7.635 -16.784 1.00 95.94 156 ARG A N 1
ATOM 1177 C CA . ARG A 1 156 ? 11.262 8.496 -17.748 1.00 95.94 156 ARG A CA 1
ATOM 1178 C C . ARG A 1 156 ? 12.782 8.379 -17.625 1.00 95.94 156 ARG A C 1
ATOM 1180 O O . ARG A 1 156 ? 13.473 8.775 -18.553 1.00 95.94 156 ARG A O 1
ATOM 1187 N N . ALA A 1 157 ? 13.258 7.845 -16.500 1.00 94.12 157 ALA A N 1
ATOM 1188 C CA . ALA A 1 157 ? 14.663 7.641 -16.160 1.00 94.12 157 ALA A CA 1
ATOM 1189 C C . ALA A 1 157 ? 14.878 6.193 -15.658 1.00 94.12 157 ALA A C 1
ATOM 1191 O O . ALA A 1 157 ? 15.183 5.974 -14.478 1.00 94.12 157 ALA A O 1
ATOM 1192 N N . PRO A 1 158 ? 14.639 5.178 -16.511 1.00 91.56 158 PRO A N 1
ATOM 1193 C CA . PRO A 1 158 ? 14.703 3.763 -16.129 1.00 91.56 158 PRO A CA 1
ATOM 1194 C C . PRO A 1 158 ? 16.079 3.334 -15.606 1.00 91.56 158 PRO A C 1
ATOM 1196 O O . PRO A 1 158 ? 16.171 2.388 -14.824 1.00 91.56 158 PRO A O 1
ATOM 1199 N N . GLU A 1 159 ? 17.143 4.048 -15.968 1.00 89.69 159 GLU A N 1
ATOM 1200 C CA . GLU A 1 159 ? 18.486 3.840 -15.443 1.00 89.69 159 GLU A CA 1
ATOM 1201 C C . GLU A 1 159 ? 18.561 4.026 -13.921 1.00 89.69 159 GLU A C 1
ATOM 1203 O O . GLU A 1 159 ? 19.311 3.314 -13.256 1.00 89.69 159 GLU A O 1
ATOM 1208 N N . ARG A 1 160 ? 17.736 4.917 -13.349 1.00 86.94 160 ARG A N 1
ATOM 1209 C CA . ARG A 1 160 ? 17.662 5.135 -11.895 1.00 86.94 160 ARG A CA 1
ATOM 1210 C C . ARG A 1 160 ? 16.914 4.011 -11.187 1.00 86.94 160 ARG A C 1
ATOM 1212 O O . ARG A 1 160 ? 17.313 3.610 -10.099 1.00 86.94 160 ARG A O 1
ATOM 1219 N N . LEU A 1 161 ? 15.877 3.458 -11.821 1.00 82.69 161 LEU A N 1
ATOM 1220 C CA . LEU A 1 161 ? 15.187 2.269 -11.307 1.00 82.69 161 LEU A CA 1
ATOM 1221 C C . LEU A 1 161 ? 16.086 1.033 -11.335 1.00 82.69 161 LEU A C 1
ATOM 1223 O O . LEU A 1 161 ? 16.029 0.216 -10.420 1.00 82.69 161 LEU A O 1
ATOM 1227 N N . ALA A 1 162 ? 16.929 0.893 -12.360 1.00 83.31 162 ALA A N 1
ATOM 1228 C CA . ALA A 1 162 ? 17.831 -0.248 -12.484 1.00 83.31 162 ALA A CA 1
ATOM 1229 C C . ALA A 1 162 ? 18.847 -0.328 -11.331 1.00 83.31 162 ALA A C 1
ATOM 1231 O O . ALA A 1 162 ? 19.216 -1.427 -10.928 1.00 83.31 162 ALA A O 1
ATOM 1232 N N . VAL A 1 163 ? 19.243 0.809 -10.741 1.00 78.56 163 VAL A N 1
ATOM 1233 C CA . VAL A 1 163 ? 20.106 0.836 -9.542 1.00 78.56 163 VAL A CA 1
ATOM 1234 C C . VAL A 1 163 ? 19.433 0.148 -8.349 1.00 78.56 163 VAL A C 1
ATOM 1236 O O . VAL A 1 163 ? 20.107 -0.527 -7.574 1.00 78.56 163 VAL A O 1
ATOM 1239 N N . ALA A 1 164 ? 18.106 0.248 -8.234 1.00 72.62 164 ALA A N 1
ATOM 1240 C CA . ALA A 1 164 ? 17.336 -0.442 -7.200 1.00 72.62 164 ALA A CA 1
ATOM 1241 C C . ALA A 1 164 ? 17.106 -1.938 -7.506 1.00 72.62 164 ALA A C 1
ATOM 1243 O O . ALA A 1 164 ? 16.688 -2.689 -6.626 1.00 72.62 164 ALA A O 1
ATOM 1244 N N . LEU A 1 165 ? 17.384 -2.389 -8.737 1.00 74.00 165 LEU A N 1
ATOM 1245 C CA . LEU A 1 165 ? 17.164 -3.758 -9.217 1.00 74.00 165 LEU A CA 1
ATOM 1246 C C . LEU A 1 165 ? 18.463 -4.347 -9.805 1.00 74.00 165 LEU A C 1
ATOM 1248 O O . LEU A 1 165 ? 18.550 -4.578 -11.015 1.00 74.00 165 LEU A O 1
ATOM 1252 N N . PRO A 1 166 ? 19.476 -4.646 -8.968 1.00 65.19 166 PRO A N 1
ATOM 1253 C CA . PRO A 1 166 ? 20.835 -4.971 -9.420 1.00 65.19 166 PRO A CA 1
ATOM 1254 C C . PRO A 1 166 ? 20.968 -6.276 -10.231 1.00 65.19 166 PRO A C 1
ATOM 1256 O O . PRO A 1 166 ? 22.050 -6.584 -10.721 1.00 65.19 166 PRO A O 1
ATOM 1259 N N . ALA A 1 167 ? 19.896 -7.057 -10.386 1.00 73.12 167 ALA A N 1
ATOM 1260 C CA . ALA A 1 167 ? 19.911 -8.361 -11.050 1.00 73.12 167 ALA A CA 1
ATOM 1261 C C . ALA A 1 167 ? 19.530 -8.332 -12.546 1.00 73.12 167 ALA A C 1
ATOM 1263 O O . ALA A 1 167 ? 19.433 -9.392 -13.165 1.00 73.12 167 ALA A O 1
ATOM 1264 N N . LEU A 1 168 ? 19.279 -7.162 -13.144 1.00 72.62 168 LEU A N 1
ATOM 1265 C CA . LEU A 1 168 ? 18.865 -7.088 -14.549 1.00 72.62 168 LEU A CA 1
ATOM 1266 C C . LEU A 1 168 ? 20.077 -7.211 -15.496 1.00 72.62 168 LEU A C 1
ATOM 1268 O O . LEU A 1 168 ? 20.984 -6.384 -15.429 1.00 72.62 168 LEU A O 1
ATOM 1272 N N . PRO A 1 169 ? 20.102 -8.184 -16.431 1.00 78.06 169 PRO A N 1
ATOM 1273 C CA . PRO A 1 169 ? 21.190 -8.362 -17.399 1.00 78.06 169 PRO A CA 1
ATOM 1274 C C . PRO A 1 169 ? 21.084 -7.365 -18.569 1.00 78.06 169 PRO A C 1
ATOM 1276 O O . PRO A 1 169 ? 21.226 -7.736 -19.734 1.00 78.06 169 PRO A O 1
ATOM 1279 N N . ILE A 1 170 ? 20.763 -6.103 -18.282 1.00 80.75 170 ILE A N 1
ATOM 1280 C CA . ILE A 1 170 ? 20.577 -5.044 -19.275 1.00 80.75 170 ILE A CA 1
ATOM 1281 C C . ILE A 1 170 ? 21.379 -3.830 -18.819 1.00 80.75 170 ILE A C 1
ATOM 1283 O O . ILE A 1 170 ? 21.299 -3.430 -17.664 1.00 80.75 170 ILE A O 1
ATOM 1287 N N . ASP A 1 171 ? 22.143 -3.247 -19.741 1.00 86.69 171 ASP A N 1
ATOM 1288 C CA . ASP A 1 171 ? 22.868 -1.998 -19.520 1.00 86.69 171 ASP A CA 1
ATOM 1289 C C . ASP A 1 171 ? 21.867 -0.852 -19.259 1.00 86.69 171 ASP A C 1
ATOM 1291 O O . ASP A 1 171 ? 21.119 -0.492 -20.180 1.00 86.69 171 ASP A O 1
ATOM 1295 N N . PRO A 1 172 ? 21.828 -0.274 -18.042 1.00 83.69 172 PRO A N 1
ATOM 1296 C CA . PRO A 1 172 ? 20.854 0.751 -17.676 1.00 83.69 172 PRO A CA 1
ATOM 1297 C C . PRO A 1 172 ? 20.894 1.969 -18.599 1.00 83.69 172 PRO A C 1
ATOM 1299 O O . PRO A 1 172 ? 19.853 2.548 -18.896 1.00 83.69 172 PRO A O 1
ATOM 1302 N N . ALA A 1 173 ? 22.078 2.320 -19.113 1.00 85.50 173 ALA A N 1
ATOM 1303 C CA . ALA A 1 173 ? 22.271 3.485 -19.974 1.00 85.50 173 ALA A CA 1
ATOM 1304 C C . ALA A 1 173 ? 21.599 3.345 -21.352 1.00 85.50 173 ALA A C 1
ATOM 1306 O O . ALA A 1 173 ? 21.487 4.324 -22.089 1.00 85.50 173 ALA A O 1
ATOM 1307 N N . LYS A 1 174 ? 21.164 2.135 -21.723 1.00 88.56 174 LYS A N 1
ATOM 1308 C CA . LYS A 1 174 ? 20.504 1.846 -23.006 1.00 88.56 174 LYS A CA 1
ATOM 1309 C C . LYS A 1 174 ? 18.985 1.758 -22.896 1.00 88.56 174 LYS A C 1
ATOM 1311 O O . LYS A 1 174 ? 18.322 1.465 -23.892 1.00 88.56 174 LYS A O 1
ATOM 1316 N N . LEU A 1 175 ? 18.425 1.977 -21.710 1.00 88.44 175 LEU A N 1
ATOM 1317 C CA . LEU A 1 175 ? 16.989 1.890 -21.490 1.00 88.44 175 LEU A CA 1
ATOM 1318 C C . LEU A 1 175 ? 16.298 3.174 -21.975 1.00 88.44 175 LEU A C 1
ATOM 1320 O O . LEU A 1 175 ? 16.547 4.266 -21.478 1.00 88.44 175 LEU A O 1
ATOM 1324 N N . ALA A 1 176 ? 15.408 3.035 -22.957 1.00 92.44 176 ALA A N 1
ATOM 1325 C CA . ALA A 1 176 ? 14.463 4.089 -23.321 1.00 92.44 176 ALA A CA 1
ATOM 1326 C C . ALA A 1 176 ? 13.365 4.216 -22.244 1.00 92.44 176 ALA A C 1
ATOM 1328 O O . ALA A 1 176 ? 13.149 3.247 -21.510 1.00 92.44 176 ALA A O 1
ATOM 1329 N N . PRO A 1 177 ? 12.626 5.346 -22.175 1.00 95.44 177 PRO A N 1
ATOM 1330 C CA . PRO A 1 177 ? 11.467 5.473 -21.296 1.00 95.44 177 PRO A CA 1
ATOM 1331 C C . PRO A 1 177 ? 10.563 4.241 -21.378 1.00 95.44 177 PRO A C 1
ATOM 1333 O O . PRO A 1 177 ? 10.256 3.759 -22.473 1.00 95.44 177 PRO A O 1
ATOM 1336 N N . LEU A 1 178 ? 10.183 3.733 -20.210 1.00 95.25 178 LEU A N 1
ATOM 1337 C CA . LEU A 1 178 ? 9.572 2.421 -20.040 1.00 95.25 178 LEU A CA 1
ATOM 1338 C C . LEU A 1 178 ? 8.231 2.564 -19.322 1.00 95.25 178 LEU A C 1
ATOM 1340 O O . LEU A 1 178 ? 8.134 3.236 -18.293 1.00 95.25 178 LEU A O 1
ATOM 1344 N N . ALA A 1 179 ? 7.208 1.880 -19.820 1.00 96.75 179 ALA A N 1
ATOM 1345 C CA . ALA A 1 179 ? 5.975 1.628 -19.088 1.00 96.75 179 ALA A CA 1
ATOM 1346 C C . ALA A 1 179 ? 5.818 0.121 -18.864 1.00 96.75 179 ALA A C 1
ATOM 1348 O O . ALA A 1 179 ? 5.893 -0.654 -19.811 1.00 96.75 179 ALA A O 1
ATOM 1349 N N . VAL A 1 180 ? 5.590 -0.300 -17.623 1.00 96.06 180 VAL A N 1
ATOM 1350 C CA . VAL A 1 180 ? 5.331 -1.697 -17.263 1.00 96.06 180 VAL A CA 1
ATOM 1351 C C . VAL A 1 180 ? 3.945 -1.791 -16.648 1.00 96.06 180 VAL A C 1
ATOM 1353 O O . VAL A 1 180 ? 3.635 -1.065 -15.708 1.00 96.06 180 VAL A O 1
ATOM 1356 N N . ARG A 1 181 ? 3.111 -2.690 -17.162 1.00 97.88 181 ARG A N 1
ATOM 1357 C CA . ARG A 1 181 ? 1.856 -3.115 -16.544 1.00 97.88 181 ARG A CA 1
ATOM 1358 C C . ARG A 1 181 ? 2.023 -4.545 -16.058 1.00 97.88 181 ARG A C 1
ATOM 1360 O O . ARG A 1 181 ? 2.370 -5.418 -16.846 1.00 97.88 181 ARG A O 1
ATOM 1367 N N . LEU A 1 182 ? 1.763 -4.780 -14.784 1.00 97.12 182 LEU A N 1
ATOM 1368 C CA . LEU A 1 182 ? 1.785 -6.090 -14.154 1.00 97.12 182 LEU A CA 1
ATOM 1369 C C . LEU A 1 182 ? 0.373 -6.413 -13.686 1.00 97.12 182 LEU A C 1
ATOM 1371 O O . LEU A 1 182 ? -0.262 -5.587 -13.036 1.00 97.12 182 LEU A O 1
ATOM 1375 N N . THR A 1 183 ? -0.103 -7.612 -13.992 1.00 97.50 183 THR A N 1
ATOM 1376 C CA . THR A 1 183 ? -1.312 -8.166 -13.393 1.00 97.50 183 THR A CA 1
ATOM 1377 C C . THR A 1 183 ? -0.997 -9.493 -12.733 1.00 97.50 183 THR A C 1
ATOM 1379 O O . THR A 1 183 ? -0.273 -10.307 -13.313 1.00 97.50 183 THR A O 1
ATOM 1382 N N . ALA A 1 184 ? -1.549 -9.717 -11.547 1.00 96.81 184 ALA A N 1
ATOM 1383 C CA . ALA A 1 184 ? -1.382 -10.958 -10.805 1.00 96.81 184 ALA A CA 1
ATOM 1384 C C . ALA A 1 184 ? -2.724 -11.464 -10.272 1.00 96.81 184 ALA A C 1
ATOM 1386 O O . ALA A 1 184 ? -3.589 -10.663 -9.913 1.00 96.81 184 ALA A O 1
ATOM 1387 N N . GLN A 1 185 ? -2.887 -12.783 -10.222 1.00 97.44 185 GLN A N 1
ATOM 1388 C CA . GLN A 1 185 ? -4.054 -13.451 -9.651 1.00 97.44 185 GLN A CA 1
ATOM 1389 C C . GLN A 1 185 ? -3.669 -14.859 -9.194 1.00 97.44 185 GLN A C 1
ATOM 1391 O O . GLN A 1 185 ? -2.831 -15.503 -9.823 1.00 97.44 185 GLN A O 1
ATOM 1396 N N . GLY A 1 186 ? -4.299 -15.349 -8.131 1.00 95.62 186 GLY A N 1
ATOM 1397 C CA . GLY A 1 186 ? -4.136 -16.719 -7.657 1.00 95.62 186 GLY A CA 1
ATOM 1398 C C . GLY A 1 186 ? -3.800 -16.803 -6.176 1.00 95.62 186 GLY A C 1
ATOM 1399 O O . GLY A 1 186 ? -3.845 -15.817 -5.441 1.00 95.62 186 GLY A O 1
ATOM 1400 N N . ASP A 1 187 ? -3.468 -18.003 -5.723 1.00 92.56 187 ASP A N 1
ATOM 1401 C CA . ASP A 1 187 ? -3.046 -18.240 -4.345 1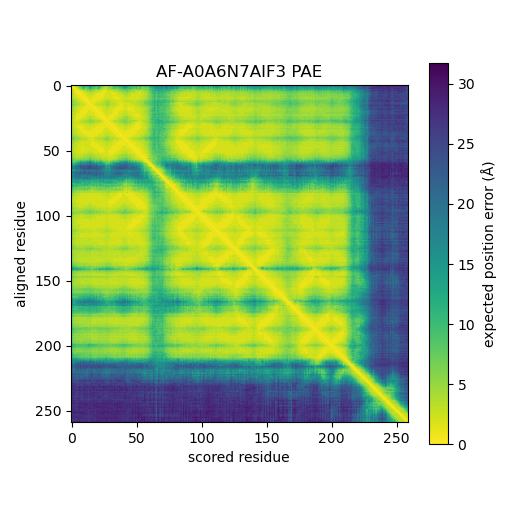.00 92.56 187 ASP A CA 1
ATOM 1402 C C . ASP A 1 187 ? -1.503 -18.203 -4.221 1.00 92.56 187 ASP A C 1
ATOM 1404 O O . ASP A 1 187 ? -0.791 -18.228 -5.227 1.00 92.56 187 ASP A O 1
ATOM 1408 N N . PRO A 1 188 ? -0.935 -18.151 -3.000 1.00 85.75 188 PRO A N 1
ATOM 1409 C CA . PRO A 1 188 ? 0.516 -18.102 -2.792 1.00 85.75 188 PRO A CA 1
ATOM 1410 C C . PRO A 1 188 ? 1.326 -19.285 -3.354 1.00 85.75 188 PRO A C 1
ATOM 1412 O O . PRO A 1 188 ? 2.559 -19.231 -3.332 1.00 85.75 188 PRO A O 1
ATOM 1415 N N . ARG A 1 189 ? 0.673 -20.376 -3.769 1.00 89.00 189 ARG A N 1
ATOM 1416 C CA . ARG A 1 189 ? 1.287 -21.549 -4.406 1.00 89.00 189 ARG A CA 1
ATOM 1417 C C . ARG A 1 189 ? 1.112 -21.553 -5.919 1.00 89.00 189 ARG A C 1
ATOM 1419 O O . ARG A 1 189 ? 1.932 -22.184 -6.568 1.00 89.00 189 ARG A O 1
ATOM 1426 N N . HIS A 1 190 ? 0.094 -20.881 -6.447 1.00 93.06 190 HIS A N 1
ATOM 1427 C CA . HIS A 1 190 ? -0.208 -20.809 -7.874 1.00 93.06 190 HIS A CA 1
ATOM 1428 C C . HIS A 1 190 ? -0.550 -19.372 -8.256 1.00 93.06 190 HIS A C 1
ATOM 1430 O O . HIS A 1 190 ? -1.720 -18.991 -8.327 1.00 93.06 190 HIS A O 1
ATOM 1436 N N . LEU A 1 191 ? 0.484 -18.563 -8.485 1.00 94.50 191 LEU A N 1
ATOM 1437 C CA . LEU A 1 191 ? 0.312 -17.167 -8.870 1.00 94.50 191 LEU A CA 1
ATOM 1438 C C . LEU A 1 191 ? 0.474 -17.018 -10.383 1.00 94.50 191 LEU A C 1
ATOM 1440 O O . LEU A 1 191 ? 1.581 -17.137 -10.909 1.00 94.50 191 LEU A O 1
ATOM 1444 N N . ALA A 1 192 ? -0.619 -16.717 -11.076 1.00 95.56 192 ALA A N 1
ATOM 1445 C CA . ALA A 1 192 ? -0.581 -16.314 -12.471 1.00 95.56 192 ALA A CA 1
ATOM 1446 C C . ALA A 1 192 ? -0.121 -14.855 -12.562 1.00 95.56 192 ALA A C 1
ATOM 1448 O O . ALA A 1 192 ? -0.684 -13.966 -11.921 1.00 95.56 192 ALA A O 1
ATOM 1449 N N . LEU A 1 193 ? 0.903 -14.606 -13.373 1.00 96.25 193 LEU A N 1
ATOM 1450 C CA . LEU A 1 193 ? 1.506 -13.299 -13.601 1.00 96.25 193 LEU A CA 1
ATOM 1451 C C . LEU A 1 193 ? 1.476 -12.969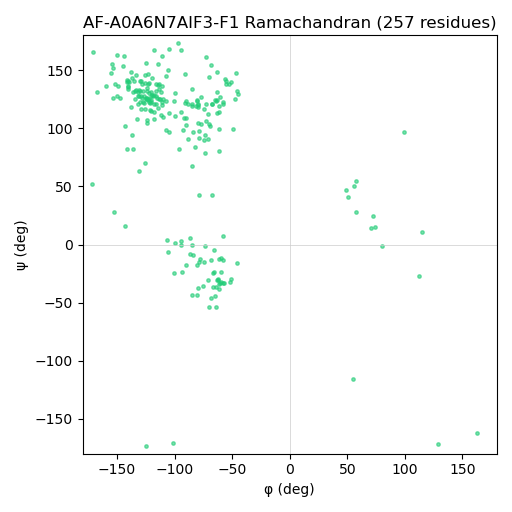 -15.090 1.00 96.25 193 LEU A C 1
ATOM 1453 O O . LEU A 1 193 ? 1.904 -13.755 -15.935 1.00 96.25 193 LEU A O 1
ATOM 1457 N N . THR A 1 194 ? 1.025 -11.765 -15.420 1.00 96.75 194 THR A N 1
ATOM 1458 C CA . THR A 1 194 ? 1.207 -11.186 -16.753 1.00 96.75 194 THR A CA 1
ATOM 1459 C C . THR A 1 194 ? 1.909 -9.849 -16.616 1.00 96.75 194 THR A C 1
ATOM 1461 O O . THR A 1 194 ? 1.461 -8.972 -15.884 1.00 96.75 194 THR A O 1
ATOM 1464 N N . ALA A 1 195 ? 3.014 -9.686 -17.331 1.00 96.31 195 ALA A N 1
ATOM 1465 C CA . ALA A 1 195 ? 3.761 -8.448 -17.424 1.00 96.31 195 ALA A CA 1
ATOM 1466 C C . ALA A 1 195 ? 3.757 -7.960 -18.871 1.00 96.31 195 ALA A C 1
ATOM 1468 O O . ALA A 1 195 ? 4.102 -8.698 -19.790 1.00 96.31 195 ALA A O 1
ATOM 1469 N N . GLN A 1 196 ? 3.388 -6.707 -19.085 1.00 97.12 196 GLN A N 1
ATOM 1470 C CA . GLN A 1 196 ? 3.488 -6.029 -20.365 1.00 97.12 196 GLN A CA 1
ATOM 1471 C C . GLN A 1 196 ? 4.434 -4.846 -20.205 1.00 97.12 196 GLN A C 1
ATOM 1473 O O . GLN A 1 196 ? 4.184 -3.967 -19.388 1.00 97.12 196 GLN A O 1
ATOM 1478 N N . ALA A 1 197 ? 5.509 -4.824 -20.979 1.00 95.00 197 ALA A N 1
ATOM 1479 C CA . ALA A 1 197 ? 6.488 -3.749 -20.994 1.00 95.00 197 ALA A CA 1
ATOM 1480 C C . ALA A 1 197 ? 6.441 -3.028 -22.344 1.00 95.00 197 ALA A C 1
ATOM 1482 O O . ALA A 1 197 ? 6.430 -3.673 -23.390 1.00 95.00 197 ALA A O 1
ATOM 1483 N N . GLU A 1 198 ? 6.432 -1.702 -22.324 1.00 95.19 198 GLU A N 1
ATOM 1484 C CA . GLU A 1 198 ? 6.509 -0.844 -23.501 1.00 95.19 198 GLU A CA 1
ATOM 1485 C C . GLU A 1 198 ? 7.728 0.070 -23.386 1.00 95.19 198 GLU A C 1
ATOM 1487 O O . GLU A 1 198 ? 7.842 0.827 -22.424 1.00 95.19 198 GLU A O 1
ATOM 1492 N N . ALA A 1 199 ? 8.632 0.004 -24.362 1.00 94.00 199 ALA A N 1
ATOM 1493 C CA . ALA A 1 199 ? 9.819 0.852 -24.425 1.00 94.00 199 ALA A CA 1
ATOM 1494 C C . ALA A 1 199 ? 10.211 1.121 -25.879 1.00 94.00 199 ALA A C 1
ATOM 1496 O O . ALA A 1 199 ? 10.211 0.214 -26.712 1.00 94.00 199 ALA A O 1
ATOM 1497 N N . GLY A 1 200 ? 10.549 2.375 -26.199 1.00 90.25 200 GLY A N 1
ATOM 1498 C CA . GLY A 1 200 ? 11.017 2.755 -27.541 1.00 90.25 200 GLY A CA 1
ATOM 1499 C C . GLY A 1 200 ? 10.042 2.417 -28.682 1.00 90.25 200 GLY A C 1
ATOM 1500 O O . GLY A 1 200 ? 10.480 2.158 -29.799 1.00 90.25 200 GLY A O 1
ATOM 1501 N N . GLY A 1 201 ? 8.733 2.366 -28.401 1.00 91.31 201 GLY A N 1
ATOM 1502 C CA . GLY A 1 201 ? 7.687 1.966 -29.354 1.00 91.31 201 GLY A CA 1
ATOM 1503 C C . GLY A 1 201 ? 7.518 0.451 -29.542 1.00 91.31 201 GLY A C 1
ATOM 1504 O O . GLY A 1 201 ? 6.644 0.027 -30.297 1.00 91.31 201 GLY A O 1
ATOM 1505 N N . GLY A 1 202 ? 8.329 -0.370 -28.870 1.00 92.94 202 GLY A N 1
ATOM 1506 C CA . GLY A 1 202 ? 8.158 -1.819 -28.802 1.00 92.94 202 GLY A CA 1
ATOM 1507 C C . GLY A 1 202 ? 7.307 -2.229 -27.603 1.00 92.94 202 GLY A C 1
ATOM 1508 O O . GLY A 1 202 ? 7.386 -1.606 -26.548 1.00 92.94 202 GLY A O 1
ATOM 1509 N N . VAL A 1 203 ? 6.529 -3.301 -27.758 1.00 95.31 203 VAL A N 1
ATOM 1510 C CA . VAL A 1 203 ? 5.745 -3.918 -26.681 1.00 95.31 203 VAL A CA 1
ATOM 1511 C C . VAL A 1 203 ? 6.202 -5.363 -26.509 1.00 95.31 203 VAL A C 1
ATOM 1513 O O . VAL A 1 203 ? 6.230 -6.127 -27.473 1.00 95.31 203 VAL A O 1
ATOM 1516 N N . ALA A 1 204 ? 6.543 -5.740 -25.282 1.00 93.62 204 ALA A N 1
ATOM 1517 C CA . ALA A 1 204 ? 6.851 -7.103 -24.880 1.00 93.62 204 ALA A CA 1
ATOM 1518 C C . ALA A 1 204 ? 5.812 -7.581 -23.864 1.00 93.62 204 ALA A C 1
ATOM 1520 O O . ALA A 1 204 ? 5.433 -6.842 -22.956 1.00 93.62 204 ALA A O 1
ATOM 1521 N N . THR A 1 205 ? 5.363 -8.824 -24.000 1.00 94.94 205 THR A N 1
ATOM 1522 C CA . THR A 1 205 ? 4.450 -9.460 -23.047 1.00 94.94 205 THR A CA 1
ATOM 1523 C C . THR A 1 205 ? 5.095 -10.730 -22.520 1.00 94.94 205 THR A C 1
ATOM 1525 O O . THR A 1 205 ? 5.592 -11.547 -23.292 1.00 94.94 205 THR A O 1
ATOM 1528 N N . ILE A 1 206 ? 5.091 -10.879 -21.202 1.00 92.94 206 ILE A N 1
ATOM 1529 C CA . ILE A 1 206 ? 5.589 -12.037 -20.474 1.00 92.94 206 ILE A CA 1
ATOM 1530 C C . ILE A 1 206 ? 4.406 -12.581 -19.684 1.00 92.94 206 ILE A C 1
ATOM 1532 O O . ILE A 1 206 ? 3.773 -11.852 -18.925 1.00 92.94 206 ILE A O 1
ATOM 1536 N N . MET A 1 207 ? 4.103 -13.855 -19.879 1.00 94.50 207 MET A N 1
ATOM 1537 C CA . MET A 1 207 ? 3.135 -14.592 -19.076 1.00 94.50 207 MET A CA 1
ATOM 1538 C C . MET A 1 207 ? 3.908 -15.659 -18.314 1.00 94.50 207 MET A C 1
ATOM 1540 O O . MET A 1 207 ? 4.823 -16.274 -18.868 1.00 94.50 207 MET A O 1
ATOM 1544 N N . GLY A 1 208 ? 3.579 -15.850 -17.047 1.00 92.69 208 GLY A N 1
ATOM 1545 C CA . GLY A 1 208 ? 4.229 -16.845 -16.213 1.00 92.69 208 GLY A CA 1
ATOM 1546 C C . GLY A 1 208 ? 3.324 -17.295 -15.085 1.00 92.69 208 GLY A C 1
ATOM 1547 O O . GLY A 1 208 ? 2.439 -16.563 -14.650 1.00 92.69 208 GLY A O 1
ATOM 1548 N N . GLU A 1 209 ? 3.579 -18.499 -14.606 1.00 92.69 209 GLU A N 1
ATOM 1549 C CA . GLU A 1 209 ? 2.982 -19.037 -13.393 1.00 92.69 209 GLU A CA 1
ATOM 1550 C C . GLU A 1 209 ? 4.105 -19.225 -12.375 1.00 92.69 209 GLU A C 1
ATOM 1552 O O . GLU A 1 209 ? 5.217 -19.644 -12.715 1.00 92.69 209 GLU A O 1
ATOM 1557 N N . VAL A 1 210 ? 3.845 -18.846 -11.128 1.00 88.00 210 VAL A N 1
ATOM 1558 C CA . VAL A 1 210 ? 4.776 -19.045 -10.022 1.00 88.00 210 VAL A CA 1
ATOM 1559 C C . VAL A 1 210 ? 4.224 -20.158 -9.145 1.00 88.00 210 VAL A C 1
ATOM 1561 O O . VAL A 1 210 ? 3.366 -19.922 -8.300 1.00 88.00 210 VAL A O 1
ATOM 1564 N N . ASP A 1 211 ? 4.757 -21.363 -9.346 1.00 85.31 211 ASP A N 1
ATOM 1565 C CA . ASP A 1 211 ? 4.361 -22.578 -8.615 1.00 85.31 211 ASP A CA 1
ATOM 1566 C C . ASP A 1 211 ? 5.110 -22.779 -7.285 1.00 85.31 211 ASP A C 1
ATOM 1568 O O . ASP A 1 211 ? 5.039 -23.830 -6.641 1.00 85.31 211 ASP A O 1
ATOM 1572 N N . ARG A 1 212 ? 5.926 -21.799 -6.880 1.00 74.88 212 ARG A N 1
ATOM 1573 C CA . ARG A 1 212 ? 6.711 -21.853 -5.642 1.00 74.88 212 ARG A CA 1
ATOM 1574 C C . ARG A 1 212 ? 6.494 -20.588 -4.823 1.00 74.88 212 ARG A C 1
ATOM 1576 O O . ARG A 1 212 ? 6.487 -19.501 -5.391 1.00 74.88 212 ARG A O 1
ATOM 1583 N N . PRO A 1 213 ? 6.391 -20.697 -3.488 1.00 61.66 213 PRO A N 1
ATOM 1584 C CA . PRO A 1 213 ? 6.226 -19.527 -2.638 1.00 61.66 213 PRO A CA 1
ATOM 1585 C C . PRO A 1 213 ? 7.363 -18.528 -2.887 1.00 61.66 213 PRO A C 1
ATOM 1587 O O . PRO A 1 213 ? 8.529 -18.922 -2.994 1.00 61.66 213 PRO A O 1
ATOM 1590 N N . LEU A 1 214 ? 7.020 -17.236 -2.938 1.00 58.41 214 LEU A N 1
ATOM 1591 C CA . LEU A 1 214 ? 7.900 -16.099 -3.270 1.00 58.41 214 LEU A CA 1
ATOM 1592 C C . LEU A 1 214 ? 9.143 -15.927 -2.359 1.00 58.41 214 LEU A C 1
ATOM 1594 O O . LEU A 1 214 ? 9.881 -14.962 -2.502 1.00 58.41 214 LEU A O 1
ATOM 1598 N N . GLY A 1 215 ? 9.427 -16.868 -1.456 1.00 44.03 215 GLY A N 1
ATOM 1599 C CA . GLY A 1 215 ? 10.625 -16.888 -0.615 1.00 44.03 215 GLY A CA 1
ATOM 1600 C C . GLY A 1 215 ? 11.863 -17.549 -1.239 1.00 44.03 215 GLY A C 1
ATOM 1601 O O . GLY A 1 215 ? 12.929 -17.476 -0.638 1.00 44.03 215 GLY A O 1
ATOM 1602 N N . ALA A 1 216 ? 11.754 -18.201 -2.406 1.00 42.00 216 ALA A N 1
ATOM 1603 C CA . ALA A 1 216 ? 12.877 -18.934 -3.022 1.00 42.00 216 ALA A CA 1
ATOM 1604 C C . ALA A 1 216 ? 12.946 -18.839 -4.564 1.00 42.00 216 ALA A C 1
ATOM 1606 O O . ALA A 1 216 ? 13.588 -19.669 -5.210 1.00 42.00 216 ALA A O 1
ATOM 1607 N N . ALA A 1 217 ? 12.244 -17.887 -5.182 1.00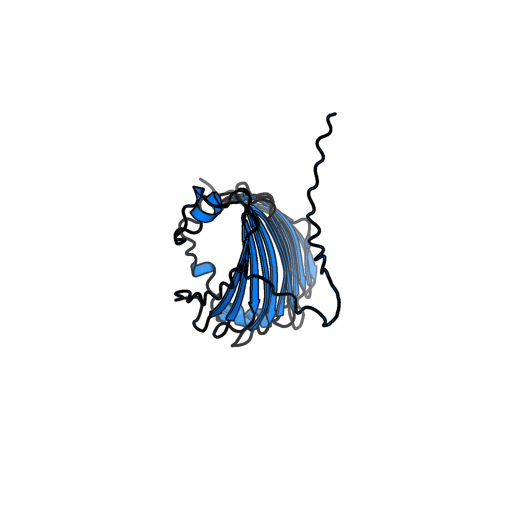 42.50 217 ALA A N 1
ATOM 1608 C CA . ALA A 1 217 ? 11.982 -17.935 -6.618 1.00 42.50 217 ALA A CA 1
ATOM 1609 C C . ALA A 1 217 ? 13.208 -17.590 -7.488 1.00 42.50 217 ALA A C 1
ATOM 1611 O O . ALA A 1 217 ? 13.672 -16.453 -7.529 1.00 42.50 217 ALA A O 1
ATOM 1612 N N . ALA A 1 218 ? 13.646 -18.575 -8.277 1.00 40.38 218 ALA A N 1
ATOM 1613 C CA . ALA A 1 218 ? 14.186 -18.343 -9.611 1.00 40.38 218 ALA A CA 1
ATOM 1614 C C . ALA A 1 218 ? 12.994 -18.158 -10.569 1.00 40.38 218 ALA A C 1
ATOM 1616 O O . ALA A 1 218 ? 12.151 -19.047 -10.682 1.00 40.38 218 ALA A O 1
ATOM 1617 N N . LEU A 1 219 ? 12.890 -17.001 -11.225 1.00 45.09 219 LEU A N 1
ATOM 1618 C CA . LEU A 1 219 ? 11.888 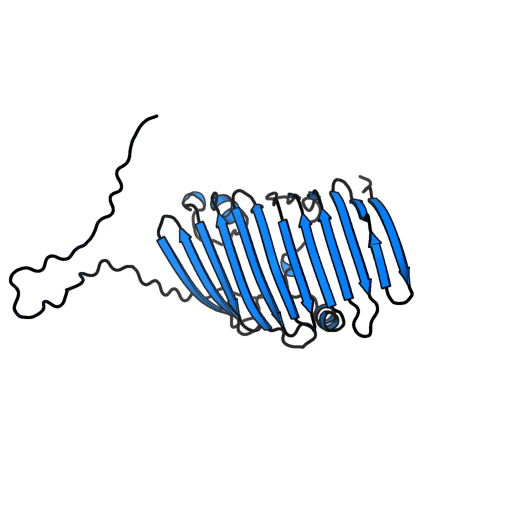-16.750 -12.265 1.00 45.09 219 LEU A CA 1
ATOM 1619 C C . LEU A 1 219 ? 12.186 -17.613 -13.501 1.00 45.09 219 LEU A C 1
ATOM 1621 O O . LEU A 1 219 ? 13.238 -17.468 -14.121 1.00 45.09 219 LEU A O 1
ATOM 1625 N N . HIS A 1 220 ? 11.245 -18.471 -13.900 1.00 46.44 220 HIS A N 1
ATOM 1626 C CA . HIS A 1 220 ? 11.273 -19.135 -15.204 1.00 46.44 220 HIS A CA 1
ATOM 1627 C C . HIS A 1 220 ? 10.473 -18.297 -16.208 1.00 46.44 220 HIS A C 1
ATOM 1629 O O . HIS A 1 220 ? 9.248 -18.352 -16.251 1.00 46.44 220 HIS A O 1
ATOM 1635 N N . ALA A 1 221 ? 11.165 -17.489 -17.012 1.00 46.91 221 ALA A N 1
ATOM 1636 C CA . ALA A 1 221 ? 10.528 -16.728 -18.080 1.00 46.91 221 ALA A CA 1
ATOM 1637 C C . ALA A 1 221 ? 10.233 -17.642 -19.283 1.00 46.91 221 ALA A C 1
ATOM 1639 O O . ALA A 1 221 ? 11.127 -17.965 -20.066 1.00 46.91 221 ALA A O 1
ATOM 1640 N N . GLY A 1 222 ? 8.970 -18.040 -19.452 1.00 44.66 222 GLY A N 1
ATOM 1641 C CA . GLY A 1 222 ? 8.459 -18.618 -20.696 1.00 44.66 222 GLY A CA 1
ATOM 1642 C C . GLY A 1 222 ? 8.296 -17.524 -21.754 1.00 44.66 222 GLY A C 1
ATOM 1643 O O . GLY A 1 222 ? 7.208 -16.994 -21.953 1.00 44.66 222 GLY A O 1
ATOM 1644 N N . GLY A 1 223 ? 9.394 -17.118 -22.393 1.00 40.16 223 GLY A N 1
ATOM 1645 C CA . GLY A 1 223 ? 9.389 -16.058 -23.402 1.00 40.16 223 GLY A CA 1
ATOM 1646 C C . GLY A 1 223 ? 8.712 -16.489 -24.705 1.00 40.16 223 GLY A C 1
ATOM 1647 O O . GLY A 1 223 ? 9.371 -16.986 -25.611 1.00 40.16 223 GLY A O 1
ATOM 1648 N N . GLY A 1 224 ? 7.405 -16.260 -24.828 1.00 41.72 224 GLY A N 1
ATOM 1649 C CA . GLY A 1 224 ? 6.682 -16.318 -26.098 1.00 41.72 224 GLY A CA 1
ATOM 1650 C C . GLY A 1 224 ? 6.773 -14.988 -26.844 1.00 41.72 224 GLY A C 1
ATOM 1651 O O . GLY A 1 224 ? 5.769 -14.294 -26.980 1.00 41.72 224 GLY A O 1
ATOM 1652 N N . SER A 1 225 ? 7.956 -14.591 -27.318 1.00 41.34 225 SER A N 1
ATOM 1653 C CA . SER A 1 225 ? 8.039 -13.449 -28.230 1.00 41.34 225 SER A CA 1
ATOM 1654 C C . SER A 1 225 ? 7.497 -13.881 -29.594 1.00 41.34 225 SER A C 1
ATOM 1656 O O . SER A 1 225 ? 8.133 -14.628 -30.331 1.00 41.34 225 SER A O 1
ATOM 1658 N N . LYS A 1 226 ? 6.294 -13.424 -29.957 1.00 39.03 226 LYS A N 1
ATOM 1659 C CA . LYS A 1 226 ? 5.938 -13.331 -31.375 1.00 39.03 226 LYS A CA 1
ATOM 1660 C C . LYS A 1 226 ? 6.595 -12.057 -31.892 1.00 39.03 226 LYS A C 1
ATOM 1662 O O . LYS A 1 226 ? 6.097 -10.977 -31.570 1.00 39.03 226 LYS A O 1
ATOM 1667 N N . PRO A 1 227 ? 7.703 -12.124 -32.651 1.00 40.62 227 PRO A N 1
ATOM 1668 C CA . PRO A 1 227 ? 8.099 -10.964 -33.423 1.00 40.62 227 PRO A CA 1
ATOM 1669 C C . PRO A 1 227 ? 6.909 -10.576 -34.308 1.00 40.62 227 PRO A C 1
ATOM 1671 O O . PRO A 1 227 ? 6.224 -11.447 -34.852 1.00 40.62 227 PRO A O 1
ATOM 1674 N N . CYS A 1 228 ? 6.663 -9.275 -34.465 1.00 41.00 228 CYS A N 1
ATOM 1675 C CA . CYS A 1 228 ? 5.964 -8.777 -35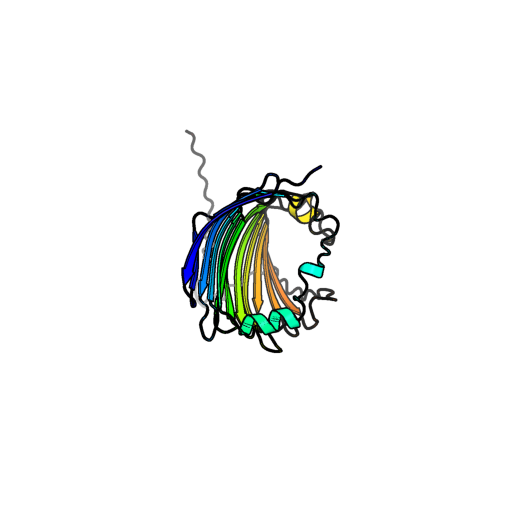.643 1.00 41.00 228 CYS A CA 1
ATOM 1676 C C . CYS A 1 228 ? 6.837 -9.138 -36.845 1.00 41.00 228 CYS A C 1
ATOM 1678 O O . CYS A 1 228 ? 7.658 -8.347 -37.307 1.00 41.00 228 CYS A O 1
ATOM 1680 N N . GLU A 1 229 ? 6.728 -10.387 -37.284 1.00 38.22 229 GLU A N 1
ATOM 1681 C CA . GLU A 1 229 ? 7.362 -10.870 -38.484 1.00 38.22 229 GLU A CA 1
ATOM 1682 C C . GLU A 1 229 ? 6.770 -10.024 -39.608 1.00 38.22 229 GLU A C 1
ATOM 1684 O O . GLU A 1 229 ? 5.557 -10.000 -39.829 1.00 38.22 229 GLU A O 1
ATOM 1689 N N . SER A 1 230 ? 7.632 -9.292 -40.307 1.00 41.12 230 SER A N 1
ATOM 1690 C CA . SER A 1 230 ? 7.349 -8.591 -41.560 1.00 41.12 230 SER A CA 1
ATOM 1691 C C . SER A 1 230 ? 7.090 -9.597 -42.695 1.00 41.12 230 SER A C 1
ATOM 1693 O O . SER A 1 230 ? 7.568 -9.462 -43.824 1.00 41.12 230 SER A O 1
ATOM 1695 N N . GLY A 1 231 ? 6.324 -10.641 -42.377 1.00 37.47 231 GLY A N 1
ATOM 1696 C CA . GLY A 1 231 ? 5.868 -11.688 -43.255 1.00 37.47 231 GLY A CA 1
ATOM 1697 C C . GLY A 1 231 ? 4.965 -11.079 -44.307 1.00 37.47 231 GLY A C 1
ATOM 1698 O O . GLY A 1 231 ? 3.976 -10.406 -44.016 1.00 37.47 231 GLY A O 1
ATOM 1699 N N . ARG A 1 232 ? 5.343 -11.310 -45.560 1.00 45.50 232 ARG A N 1
ATOM 1700 C CA . ARG A 1 232 ? 4.569 -10.980 -46.751 1.00 45.50 232 ARG A CA 1
ATOM 1701 C C . ARG A 1 232 ? 3.142 -11.505 -46.582 1.00 45.50 232 ARG A C 1
ATOM 1703 O O . ARG A 1 232 ? 2.883 -12.679 -46.836 1.00 45.50 232 ARG A O 1
ATOM 1710 N N . PHE A 1 233 ? 2.213 -10.630 -46.208 1.00 42.34 233 PHE A N 1
ATOM 1711 C CA . PHE A 1 233 ? 0.788 -10.892 -46.347 1.00 42.34 233 PHE A CA 1
ATOM 1712 C C . PHE A 1 233 ? 0.502 -11.081 -47.840 1.00 42.34 233 PHE A C 1
ATOM 1714 O O . PHE A 1 233 ? 0.390 -10.119 -48.602 1.00 42.34 233 PHE A O 1
ATOM 1721 N N . ARG A 1 234 ? 0.407 -12.339 -48.284 1.00 44.06 234 ARG A N 1
ATOM 1722 C CA . ARG A 1 234 ? -0.278 -12.653 -49.536 1.00 44.06 234 ARG A CA 1
ATOM 1723 C C . ARG A 1 234 ? -1.754 -12.393 -49.279 1.00 44.06 234 ARG A C 1
ATOM 1725 O O . ARG A 1 234 ? -2.423 -13.196 -48.639 1.00 44.06 234 ARG A O 1
ATOM 1732 N N . CYS A 1 235 ? -2.246 -11.258 -49.761 1.00 42.97 235 CYS A N 1
ATOM 1733 C CA . CYS A 1 235 ? -3.679 -11.064 -49.917 1.00 42.97 235 CYS A CA 1
ATOM 1734 C C . CYS A 1 235 ? -4.187 -12.182 -50.843 1.00 42.97 235 CYS A C 1
ATOM 1736 O O . CYS A 1 235 ? -3.654 -12.308 -51.951 1.00 42.97 235 CYS A O 1
ATOM 1738 N N . PRO A 1 236 ? -5.158 -13.016 -50.434 1.00 47.38 236 PRO A N 1
ATOM 1739 C CA . PRO A 1 236 ? -5.826 -13.896 -51.378 1.00 47.38 236 PRO A CA 1
ATOM 1740 C C . PRO A 1 236 ? -6.519 -13.003 -52.410 1.00 47.38 236 PRO A C 1
ATOM 1742 O O . PRO A 1 236 ? -7.399 -12.211 -52.076 1.00 47.38 236 PRO A O 1
ATOM 1745 N N . ALA A 1 237 ? -6.055 -13.064 -53.657 1.00 50.47 237 ALA A N 1
ATOM 1746 C CA . ALA A 1 237 ? -6.691 -12.356 -54.752 1.00 50.47 237 ALA A CA 1
ATOM 1747 C C . ALA A 1 237 ? -8.092 -12.956 -54.961 1.00 50.47 237 ALA A C 1
ATOM 1749 O O . ALA A 1 237 ? -8.189 -14.168 -55.172 1.00 50.47 237 ALA A O 1
ATOM 1750 N N . PRO A 1 238 ? -9.178 -12.165 -54.920 1.00 51.09 238 PRO A N 1
ATOM 1751 C CA . PRO A 1 238 ? -10.451 -12.636 -55.435 1.00 51.09 238 PRO A CA 1
ATOM 1752 C C . PRO A 1 238 ? -10.288 -12.898 -56.935 1.00 51.09 238 PRO A C 1
ATOM 1754 O O . PRO A 1 238 ? -9.724 -12.082 -57.670 1.00 51.09 238 PRO A O 1
ATOM 1757 N N . ALA A 1 239 ? -10.739 -14.067 -57.382 1.00 53.53 239 ALA A N 1
ATOM 1758 C CA . ALA A 1 239 ? -10.703 -14.435 -58.788 1.00 53.53 239 ALA A CA 1
ATOM 1759 C C . ALA A 1 239 ? -11.480 -13.393 -59.613 1.00 53.53 239 ALA A C 1
ATOM 1761 O O . ALA A 1 239 ? -12.666 -13.180 -59.379 1.00 53.53 239 ALA A O 1
ATOM 1762 N N . GLY A 1 240 ? -10.807 -12.747 -60.572 1.00 61.72 240 GLY A N 1
ATOM 1763 C CA . GLY A 1 240 ? -11.471 -11.958 -61.617 1.00 61.72 240 GLY A CA 1
ATOM 1764 C C . GLY A 1 240 ? -11.227 -10.446 -61.650 1.00 61.72 240 GLY A C 1
ATOM 1765 O O . GLY A 1 240 ? -11.900 -9.775 -62.424 1.00 61.72 240 GLY A O 1
ATOM 1766 N N . LEU A 1 241 ? -10.279 -9.882 -60.893 1.00 51.53 241 LEU A N 1
ATOM 1767 C CA . LEU A 1 241 ? -9.961 -8.446 -60.979 1.00 51.53 241 LEU A CA 1
ATOM 1768 C C . LEU A 1 241 ? -8.495 -8.201 -61.354 1.00 51.53 241 LEU A C 1
ATOM 1770 O O . LEU A 1 241 ? -7.570 -8.513 -60.604 1.00 51.53 241 LEU A O 1
ATOM 1774 N N . SER A 1 242 ? -8.284 -7.595 -62.523 1.00 54.59 242 SER A N 1
ATOM 1775 C CA . SER A 1 242 ? -6.995 -7.050 -62.939 1.00 54.59 242 SER A CA 1
ATOM 1776 C C . SER A 1 242 ? -6.674 -5.812 -62.092 1.00 54.59 242 SER A C 1
ATOM 1778 O O . SER A 1 242 ? -7.201 -4.731 -62.358 1.00 54.59 242 SER A O 1
ATOM 1780 N N . SER A 1 243 ? -5.766 -5.972 -61.121 1.00 50.84 243 SER A N 1
ATOM 1781 C CA . SER A 1 243 ? -5.120 -4.949 -60.263 1.00 50.84 243 SER A CA 1
ATOM 1782 C C . SER A 1 243 ? -5.709 -4.779 -58.846 1.00 50.84 243 SER A C 1
ATOM 1784 O O . SER A 1 243 ? -6.631 -3.988 -58.650 1.00 50.84 243 SER A O 1
ATOM 1786 N N . PRO A 1 244 ? -5.130 -5.417 -57.809 1.00 45.97 244 PRO A N 1
ATOM 1787 C CA . PRO A 1 244 ? -5.415 -5.067 -56.420 1.00 45.97 244 PRO A CA 1
ATOM 1788 C C . PRO A 1 244 ? -4.591 -3.842 -55.980 1.00 45.97 244 PRO A C 1
ATOM 1790 O O . PRO A 1 244 ? -3.362 -3.874 -55.962 1.00 45.97 244 PRO A O 1
ATOM 1793 N N . ARG A 1 245 ? -5.265 -2.753 -55.585 1.00 48.59 245 ARG A N 1
ATOM 1794 C CA . ARG A 1 245 ? -4.666 -1.679 -54.774 1.00 48.59 245 ARG A CA 1
ATOM 1795 C C . ARG A 1 245 ? -4.885 -2.020 -53.299 1.00 48.59 245 ARG A C 1
ATOM 1797 O O . ARG A 1 245 ? -6.011 -1.930 -52.822 1.00 48.59 245 ARG A O 1
ATOM 1804 N N . CYS A 1 246 ? -3.829 -2.387 -52.576 1.00 47.12 246 CYS A N 1
ATOM 1805 C CA . CYS A 1 246 ? -3.875 -2.494 -51.115 1.00 47.12 246 CYS A CA 1
ATOM 1806 C C . CYS A 1 246 ? -3.736 -1.092 -50.493 1.00 47.12 246 CYS A C 1
ATOM 1808 O O . CYS A 1 246 ? -2.720 -0.435 -50.734 1.00 47.12 246 CYS A O 1
ATOM 1810 N N . PRO A 1 247 ? -4.696 -0.601 -49.690 1.00 48.31 247 PRO A N 1
ATOM 1811 C CA . PRO A 1 247 ? -4.555 0.680 -49.012 1.00 48.31 247 PRO A CA 1
ATOM 1812 C C . PRO A 1 247 ? -3.731 0.513 -47.726 1.00 48.31 247 PRO A C 1
ATOM 1814 O O . PRO A 1 247 ? -4.277 0.411 -46.632 1.00 48.31 247 PRO A O 1
ATOM 1817 N N . CYS A 1 248 ? -2.401 0.532 -47.832 1.00 39.84 248 CYS A N 1
ATOM 1818 C CA . CYS A 1 248 ? -1.554 0.851 -46.679 1.00 39.84 248 CYS A CA 1
ATOM 1819 C C . CYS A 1 248 ? -1.559 2.374 -46.498 1.00 39.84 248 CYS A C 1
ATOM 1821 O O . CYS A 1 248 ? -0.785 3.098 -47.124 1.00 39.84 248 CYS A O 1
ATOM 1823 N N . ARG A 1 249 ? -2.483 2.877 -45.676 1.00 44.59 249 ARG A N 1
ATOM 1824 C CA . ARG A 1 249 ? -2.581 4.299 -45.331 1.00 44.59 249 ARG A CA 1
ATOM 1825 C C . ARG A 1 249 ? -1.442 4.659 -44.371 1.00 44.59 249 ARG A C 1
ATOM 1827 O O . ARG A 1 249 ? -1.560 4.471 -43.166 1.00 44.59 249 ARG A O 1
ATOM 1834 N N . SER A 1 250 ? -0.326 5.161 -44.898 1.00 42.94 250 SER A N 1
ATOM 1835 C CA . SER A 1 250 ? 0.749 5.732 -44.082 1.00 42.94 250 SER A CA 1
ATOM 1836 C C . SER A 1 250 ? 0.296 7.069 -43.491 1.00 42.94 250 SER A C 1
ATOM 1838 O O . SER A 1 250 ? 0.143 8.047 -44.226 1.00 42.94 250 SER A O 1
ATOM 1840 N N . HIS A 1 251 ? 0.115 7.148 -42.174 1.00 41.66 251 HIS A N 1
ATOM 1841 C CA . HIS A 1 251 ? 0.070 8.433 -41.478 1.00 41.66 251 HIS A CA 1
ATOM 1842 C C . HIS A 1 251 ? 1.501 8.992 -41.389 1.00 41.66 251 HIS A C 1
ATOM 1844 O O . HIS A 1 251 ? 2.227 8.720 -40.440 1.00 41.66 251 HIS A O 1
ATOM 1850 N N . ARG A 1 252 ? 1.925 9.769 -42.395 1.00 44.06 252 ARG A N 1
ATOM 1851 C CA . ARG A 1 252 ? 2.962 10.796 -42.202 1.00 44.06 252 ARG A CA 1
ATOM 1852 C C . ARG A 1 252 ? 2.250 12.086 -41.819 1.00 44.06 252 ARG A C 1
ATOM 1854 O O . ARG A 1 252 ? 1.671 12.744 -42.677 1.00 44.06 252 ARG A O 1
ATOM 1861 N N . GLY A 1 253 ? 2.275 12.426 -40.537 1.00 42.47 253 GLY A N 1
ATOM 1862 C CA . GLY A 1 253 ? 1.984 13.780 -40.082 1.00 42.47 253 GLY A CA 1
ATOM 1863 C C . GLY A 1 253 ? 3.252 14.616 -40.189 1.00 42.47 253 GLY A C 1
ATOM 1864 O O . GLY A 1 253 ? 4.104 14.540 -39.314 1.00 42.47 253 GLY A O 1
ATOM 1865 N N . ALA A 1 254 ? 3.383 15.368 -41.280 1.00 48.91 254 ALA A N 1
ATOM 1866 C CA . ALA A 1 254 ? 4.258 16.531 -41.353 1.00 48.91 254 ALA A CA 1
ATOM 1867 C C . ALA A 1 254 ? 3.482 17.738 -4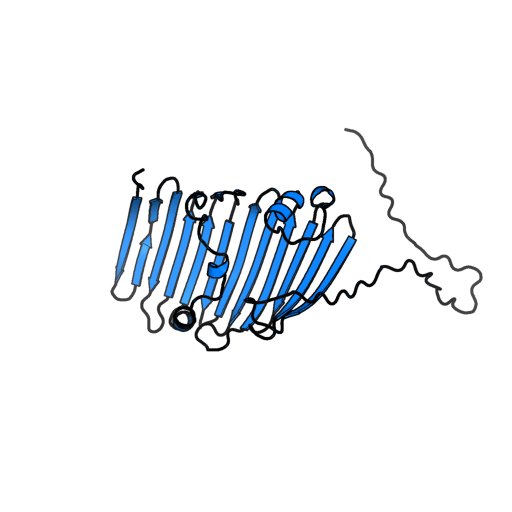0.808 1.00 48.91 254 ALA A C 1
ATOM 1869 O O . ALA A 1 254 ? 2.321 17.938 -41.172 1.00 48.91 254 ALA A O 1
ATOM 1870 N N . GLY A 1 255 ? 4.113 18.523 -39.940 1.00 47.06 255 GLY A N 1
ATOM 1871 C CA . GLY A 1 255 ? 3.492 19.687 -39.321 1.00 47.06 255 GLY A CA 1
ATOM 1872 C C . GLY A 1 255 ? 4.474 20.530 -38.519 1.00 47.06 255 GLY A C 1
ATOM 1873 O O . GLY A 1 255 ? 4.208 20.822 -37.361 1.00 47.06 255 GLY A O 1
ATOM 1874 N N . GLU A 1 256 ? 5.594 20.921 -39.131 1.00 48.75 256 GLU A N 1
ATOM 1875 C CA . GLU A 1 256 ? 6.275 22.167 -38.768 1.00 48.75 256 GLU A CA 1
ATOM 1876 C C . GLU A 1 256 ? 5.337 23.338 -39.083 1.00 48.75 256 GLU A C 1
ATOM 1878 O O . GLU A 1 256 ? 4.915 23.495 -40.230 1.00 48.75 256 GLU A O 1
ATOM 1883 N N . ARG A 1 257 ? 5.038 24.180 -38.091 1.00 49.62 257 ARG A N 1
ATOM 1884 C CA . ARG A 1 257 ? 4.786 25.608 -38.301 1.00 49.62 257 ARG A CA 1
ATOM 1885 C C . ARG A 1 257 ? 5.257 26.392 -37.081 1.00 49.62 257 ARG A C 1
ATOM 1887 O O . ARG A 1 257 ? 4.861 26.100 -35.959 1.00 49.62 257 ARG A O 1
ATOM 1894 N N . ALA A 1 258 ? 6.105 27.370 -37.374 1.00 57.66 258 ALA A N 1
ATOM 1895 C CA . ALA A 1 258 ? 6.540 28.449 -36.506 1.00 57.66 258 ALA A CA 1
ATOM 1896 C C . ALA A 1 258 ? 5.355 29.198 -35.890 1.00 57.66 258 ALA A C 1
ATOM 1898 O O . ALA A 1 258 ? 4.413 29.471 -36.631 1.00 57.66 258 ALA A O 1
ATOM 1899 N N . TRP A 1 259 ? 5.459 29.521 -34.598 1.00 57.25 259 TRP A N 1
ATOM 1900 C CA . TRP A 1 259 ? 5.292 30.840 -33.965 1.00 57.25 259 TRP A CA 1
ATOM 1901 C C . TRP A 1 259 ? 6.088 30.823 -32.658 1.00 57.25 259 TRP A C 1
ATOM 1903 O O . TRP A 1 259 ? 6.019 29.786 -31.959 1.00 57.25 259 TRP A O 1
#

Mean predicted aligned error: 10.68 Å

pLDDT: mean 82.28, std 20.36, range [37.47, 98.5]

Foldseek 3Di:
DDWDKDWDWDWDDDPFKIKTAQIWIDTRPKTKGWIWMWGRDQAIEIEIEMEIAEAECQPPVPDPPVCVVPPDDLVVQLCLLRHKYWYWYWYQWYDHNQWIFGTFIWTWIRDNQKIWTPWTWTCDTPQKIKIKIWIWHQRSHPWIWTAKIKMKMWHQQQLSVCVVVVPDPDDSVPFATKIKIWMWTTIQQWIWIWIWMDGPNDIAIWTDIRRHHPPDDDDDTPGPDPPPPPDPPPDPDDPDDDDDDDPPPDPPDDDDDDD